Protein AF-A0A950N288-F1 (afdb_monomer_lite)

Structure (mmCIF, N/CA/C/O backbone):
data_AF-A0A950N288-F1
#
_entry.id   AF-A0A950N288-F1
#
loop_
_atom_site.group_PDB
_atom_site.id
_atom_site.type_symbol
_atom_site.label_atom_id
_atom_site.label_alt_id
_atom_site.label_comp_id
_atom_site.label_asym_id
_atom_site.label_entity_id
_atom_site.label_seq_id
_atom_site.pdbx_PDB_ins_code
_atom_site.Cartn_x
_atom_site.Cartn_y
_atom_site.Cartn_z
_atom_site.occupancy
_atom_site.B_iso_or_equiv
_atom_site.auth_seq_id
_atom_site.auth_comp_id
_atom_site.auth_asym_id
_atom_site.auth_atom_id
_atom_site.pdbx_PDB_model_num
ATOM 1 N N . MET A 1 1 ? -3.194 -52.188 15.931 1.00 40.03 1 MET A N 1
ATOM 2 C CA . MET A 1 1 ? -3.808 -51.003 16.573 1.00 40.03 1 MET A CA 1
ATOM 3 C C . MET A 1 1 ? -2.717 -50.249 17.324 1.00 40.03 1 MET A C 1
ATOM 5 O O . MET A 1 1 ? -2.286 -50.706 18.375 1.00 40.03 1 MET A O 1
ATOM 9 N N . LYS A 1 2 ? -2.167 -49.177 16.737 1.00 39.75 2 LYS A N 1
ATOM 10 C CA . LYS A 1 2 ? -1.098 -48.385 17.367 1.00 39.75 2 LYS A CA 1
ATOM 11 C C . LYS A 1 2 ? -1.733 -47.430 18.381 1.00 39.75 2 LYS A C 1
ATOM 13 O O . LYS A 1 2 ? -2.529 -46.580 17.999 1.00 39.75 2 LYS A O 1
ATOM 18 N N . LYS A 1 3 ? -1.406 -47.611 19.664 1.00 41.56 3 LYS A N 1
ATOM 19 C CA . LYS A 1 3 ? -1.784 -46.700 20.750 1.00 41.56 3 LYS A CA 1
ATOM 20 C C . LYS A 1 3 ? -1.060 -45.372 20.529 1.00 41.56 3 LYS A C 1
ATOM 22 O O . LYS A 1 3 ? 0.158 -45.310 20.666 1.00 41.56 3 LYS A O 1
ATOM 27 N N . ILE A 1 4 ? -1.802 -44.340 20.142 1.00 41.91 4 ILE A N 1
ATOM 28 C CA . ILE A 1 4 ? -1.301 -42.967 20.143 1.00 41.91 4 ILE A CA 1
ATOM 29 C C . ILE A 1 4 ? -1.195 -42.552 21.611 1.00 41.91 4 ILE A C 1
ATOM 31 O O . ILE A 1 4 ? -2.160 -42.659 22.366 1.00 41.91 4 ILE 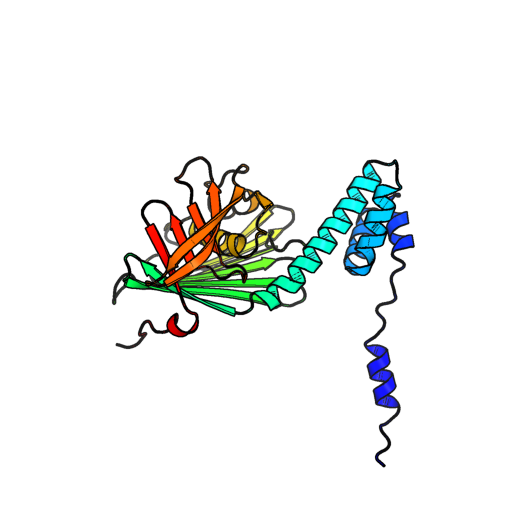A O 1
ATOM 35 N N . SER A 1 5 ? 0.018 -42.179 22.012 1.00 41.00 5 SER A N 1
ATOM 36 C CA . SER A 1 5 ? 0.372 -41.806 23.377 1.00 41.00 5 SER A CA 1
ATOM 37 C C . SER A 1 5 ? -0.451 -40.606 23.850 1.00 41.00 5 SER A C 1
ATOM 39 O O . SER A 1 5 ? -0.514 -39.577 23.174 1.00 41.00 5 SER A O 1
ATOM 41 N N . THR A 1 6 ? -1.021 -40.722 25.048 1.00 47.50 6 THR A N 1
ATOM 42 C CA . THR A 1 6 ? -1.764 -39.691 25.793 1.00 47.50 6 THR A CA 1
ATOM 43 C C . THR A 1 6 ? -0.980 -38.382 25.968 1.00 47.50 6 T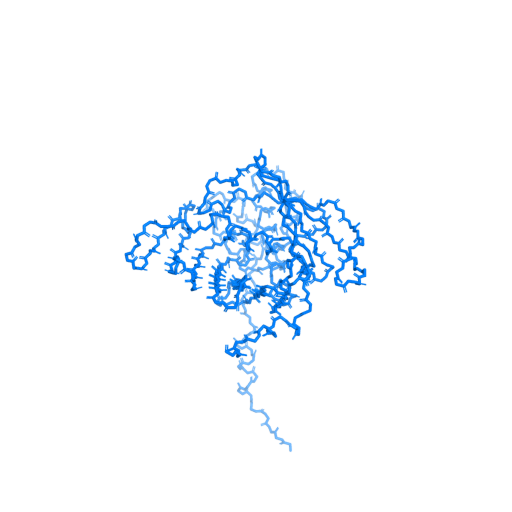HR A C 1
ATOM 45 O O . THR A 1 6 ? -1.565 -37.342 26.253 1.00 47.50 6 THR A O 1
ATOM 48 N N . THR A 1 7 ? 0.334 -38.396 25.734 1.00 44.94 7 THR A N 1
ATOM 49 C CA . THR A 1 7 ? 1.210 -37.218 25.782 1.00 44.94 7 THR A CA 1
ATOM 50 C C . THR A 1 7 ? 0.996 -36.248 24.609 1.00 44.94 7 THR A C 1
ATOM 52 O O . THR A 1 7 ? 1.205 -35.051 24.772 1.00 44.94 7 THR A O 1
ATOM 55 N N . ILE A 1 8 ? 0.529 -36.718 23.443 1.00 46.94 8 ILE A N 1
ATOM 56 C CA . ILE A 1 8 ? 0.291 -35.844 22.273 1.00 46.94 8 ILE A CA 1
ATOM 57 C C . ILE A 1 8 ? -1.034 -35.078 22.415 1.00 46.94 8 ILE A C 1
ATOM 59 O O . ILE A 1 8 ? -1.130 -33.928 21.994 1.00 46.94 8 ILE A O 1
ATOM 63 N N . ALA A 1 9 ? -2.029 -35.657 23.094 1.00 38.66 9 ALA A N 1
ATOM 64 C CA . ALA A 1 9 ? -3.273 -34.956 23.409 1.00 38.66 9 ALA A CA 1
ATOM 65 C C . ALA A 1 9 ? -3.044 -33.790 24.392 1.00 38.66 9 ALA A C 1
ATOM 67 O O . ALA A 1 9 ? -3.650 -32.735 24.238 1.00 38.66 9 ALA A O 1
ATOM 68 N N . ALA A 1 10 ? -2.116 -33.937 25.346 1.00 39.34 10 ALA A N 1
ATOM 69 C CA . ALA A 1 10 ? -1.765 -32.870 26.287 1.00 39.34 10 ALA A CA 1
ATOM 70 C C . ALA A 1 10 ? -0.984 -31.714 25.629 1.00 39.34 10 ALA A C 1
ATOM 72 O O . ALA A 1 10 ? -1.157 -30.565 26.024 1.00 39.34 10 ALA A O 1
ATOM 73 N N . LEU A 1 11 ? -0.180 -31.985 24.591 1.00 31.22 11 LEU A N 1
ATOM 74 C CA . LEU A 1 11 ? 0.538 -30.934 23.858 1.00 31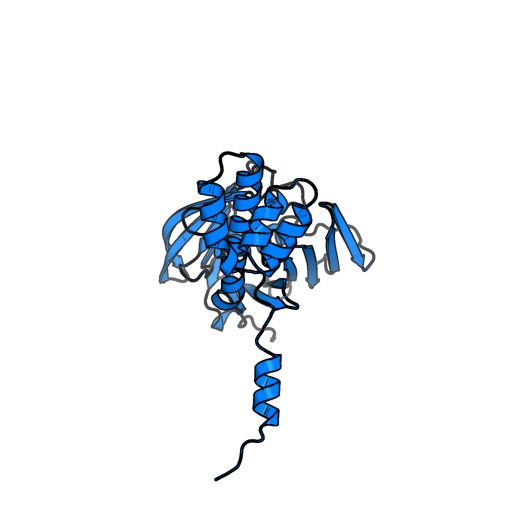.22 11 LEU A CA 1
ATOM 75 C C . LEU A 1 11 ? -0.384 -30.158 22.896 1.00 31.22 11 LEU A C 1
ATOM 77 O O . LEU A 1 11 ? -0.215 -28.956 22.727 1.00 31.22 11 LEU A O 1
ATOM 81 N N . LEU A 1 12 ? -1.414 -30.810 22.343 1.00 32.69 12 LEU A N 1
ATOM 82 C CA . LEU A 1 12 ? -2.476 -30.148 21.568 1.00 32.69 12 LEU A CA 1
ATOM 83 C C . LEU A 1 12 ? -3.430 -29.316 22.444 1.00 32.69 12 LEU A C 1
ATOM 85 O O . LEU A 1 12 ? -3.977 -28.326 21.969 1.00 32.69 12 LEU A O 1
ATOM 89 N N . LEU A 1 13 ? -3.579 -29.661 23.727 1.00 35.28 13 LEU A N 1
ATOM 90 C CA . LEU A 1 13 ? -4.313 -28.860 24.718 1.00 35.28 13 LEU A CA 1
ATOM 91 C C . LEU A 1 13 ? -3.493 -27.681 25.276 1.00 35.28 13 LEU A C 1
ATOM 93 O O . LEU A 1 13 ? -4.076 -26.714 25.754 1.00 35.28 13 LEU A O 1
ATOM 97 N N . ALA A 1 14 ? -2.160 -27.712 25.169 1.00 32.88 14 ALA A N 1
ATOM 98 C CA . ALA A 1 14 ? -1.287 -26.608 25.583 1.00 32.88 14 ALA A CA 1
ATOM 99 C C . ALA A 1 14 ? -1.123 -25.508 24.511 1.00 32.88 14 ALA A C 1
ATOM 101 O O . ALA A 1 14 ? -0.642 -24.421 24.820 1.00 32.88 14 ALA A O 1
ATOM 102 N N . CYS A 1 15 ? -1.560 -25.751 23.269 1.00 30.48 15 CYS A N 1
ATOM 103 C CA . CYS A 1 15 ? -1.587 -24.750 22.193 1.00 30.48 15 CYS A CA 1
ATOM 104 C C . CYS A 1 15 ? -2.963 -24.086 21.998 1.00 30.48 15 CYS A C 1
ATOM 106 O O . CYS A 1 15 ? -3.145 -23.329 21.048 1.00 30.48 15 CYS A O 1
ATOM 108 N N . GLY A 1 16 ? -3.936 -24.352 22.875 1.00 33.44 16 GLY A N 1
ATOM 109 C CA . GLY A 1 16 ? -5.336 -23.985 22.655 1.00 33.44 16 GLY A CA 1
ATOM 110 C C . GLY A 1 16 ? -6.048 -23.488 23.905 1.00 33.44 16 GLY A C 1
ATOM 111 O O . GLY A 1 16 ? -7.039 -24.081 24.302 1.00 33.44 16 GLY A O 1
ATOM 112 N N . ALA A 1 17 ? -5.548 -22.418 24.521 1.00 33.16 17 ALA A N 1
ATOM 113 C CA . ALA A 1 17 ? -6.337 -21.511 25.355 1.00 33.16 17 ALA A CA 1
ATOM 114 C C . ALA A 1 17 ? -5.478 -20.287 25.694 1.00 33.16 17 ALA A C 1
ATOM 116 O O . ALA A 1 17 ? -4.928 -20.177 26.789 1.00 33.16 17 ALA A O 1
ATOM 117 N N . ALA A 1 18 ? -5.376 -19.327 24.768 1.00 37.69 18 ALA A N 1
ATOM 118 C CA . ALA A 1 18 ? -5.305 -17.948 25.239 1.00 37.69 18 ALA A CA 1
ATOM 119 C C . ALA A 1 18 ? -6.529 -17.788 26.147 1.00 37.69 18 ALA A C 1
ATOM 121 O O . ALA A 1 18 ? -7.644 -18.030 25.680 1.00 37.69 18 ALA A O 1
ATOM 122 N N . ALA A 1 19 ? -6.319 -17.547 27.448 1.00 40.12 19 ALA A N 1
ATOM 123 C CA . ALA A 1 19 ? -7.407 -17.345 28.397 1.00 40.12 19 ALA A CA 1
ATOM 124 C C . ALA A 1 19 ? -8.420 -16.421 27.725 1.00 40.12 19 ALA A C 1
ATOM 126 O O . ALA A 1 19 ? -8.021 -15.349 27.268 1.00 40.12 19 ALA A O 1
ATOM 127 N N . ALA A 1 20 ? -9.665 -16.880 27.560 1.00 50.12 20 ALA A N 1
ATOM 128 C CA . ALA A 1 20 ? -10.711 -16.077 26.952 1.00 50.12 20 ALA A CA 1
ATOM 129 C C . ALA A 1 20 ? -10.795 -14.792 27.778 1.00 50.12 20 ALA A C 1
ATOM 131 O O . ALA A 1 20 ? -11.298 -14.806 28.900 1.00 50.12 20 ALA A O 1
ATOM 132 N N . GLN A 1 21 ? -10.170 -13.723 27.281 1.00 63.38 21 GLN A N 1
ATOM 133 C CA . GLN A 1 21 ? -10.178 -12.441 27.958 1.00 63.38 21 GLN A CA 1
ATOM 134 C C . GLN A 1 21 ? -11.644 -12.047 28.057 1.00 63.38 21 GLN A C 1
ATOM 136 O O . GLN A 1 21 ? -12.363 -12.103 27.058 1.00 63.38 21 GLN A O 1
ATOM 141 N N . ASP A 1 22 ? -12.098 -11.716 29.263 1.00 85.38 22 ASP A N 1
ATOM 142 C CA . ASP A 1 22 ? -13.471 -11.278 29.470 1.00 85.38 22 ASP A CA 1
ATOM 143 C C . ASP A 1 22 ? -13.640 -9.903 28.817 1.00 85.38 22 ASP A C 1
ATOM 145 O O . ASP A 1 22 ? -13.387 -8.854 29.412 1.00 85.38 22 ASP A O 1
ATOM 149 N N . VAL A 1 23 ? -14.014 -9.933 27.539 1.00 87.06 23 VAL A N 1
ATOM 150 C CA . VAL A 1 23 ? -14.217 -8.760 26.692 1.00 87.06 23 VAL A CA 1
ATOM 151 C C . VAL A 1 23 ? -15.182 -7.785 27.357 1.00 87.06 23 VAL A C 1
ATOM 153 O O . VAL A 1 23 ? -14.948 -6.583 27.303 1.00 87.06 23 VAL A O 1
ATOM 156 N N . ASN A 1 24 ? -16.227 -8.274 28.029 1.00 88.19 24 ASN A N 1
ATOM 157 C CA . ASN A 1 24 ? -17.201 -7.405 28.681 1.00 88.19 24 ASN A CA 1
ATOM 158 C C . ASN A 1 24 ? -16.577 -6.674 29.874 1.00 88.19 24 ASN A C 1
ATOM 160 O O . ASN A 1 24 ? -16.774 -5.469 30.019 1.00 88.19 24 ASN A O 1
ATOM 164 N N . ALA A 1 25 ? -15.763 -7.361 30.680 1.00 88.94 25 ALA A N 1
ATOM 165 C CA . ALA A 1 25 ? -15.028 -6.721 31.770 1.00 88.94 25 ALA A CA 1
ATOM 166 C C . ALA A 1 25 ? -14.034 -5.662 31.258 1.00 88.94 25 ALA A C 1
ATOM 168 O O . ALA A 1 25 ? -13.883 -4.606 31.873 1.00 88.94 25 ALA A O 1
ATOM 169 N N . LEU A 1 26 ? -13.377 -5.907 30.120 1.00 91.00 26 LEU A N 1
ATOM 170 C CA . LEU A 1 26 ? -12.487 -4.926 29.491 1.00 91.00 26 LEU A CA 1
ATOM 171 C C . LEU A 1 26 ? -13.246 -3.728 28.903 1.00 91.00 26 LEU A C 1
ATOM 173 O O . LEU A 1 26 ? -12.777 -2.597 29.013 1.00 91.00 26 LEU A O 1
ATOM 177 N N . ILE A 1 27 ? -14.428 -3.952 28.325 1.00 91.31 27 ILE A N 1
ATOM 178 C CA . ILE A 1 27 ? -15.311 -2.876 27.857 1.00 91.31 27 ILE A CA 1
ATOM 179 C C . ILE A 1 27 ? -15.746 -1.998 29.030 1.00 91.31 27 ILE A C 1
ATOM 181 O O . ILE A 1 27 ? -15.726 -0.777 28.909 1.00 91.31 27 ILE A O 1
ATOM 185 N N . GLU A 1 28 ? -16.089 -2.579 30.179 1.00 89.69 28 GLU A N 1
ATOM 186 C CA . GLU A 1 28 ? -16.447 -1.791 31.362 1.00 89.69 28 GLU A CA 1
ATOM 187 C C . GLU A 1 28 ? -15.284 -0.912 31.846 1.00 89.69 28 GLU A C 1
ATOM 189 O O . GLU A 1 28 ? -15.501 0.251 32.190 1.00 89.69 28 GLU A O 1
ATOM 194 N N . LYS A 1 29 ? -14.040 -1.402 31.769 1.00 90.94 29 LYS A N 1
ATOM 195 C CA . LYS A 1 29 ? -12.846 -0.602 32.094 1.00 90.94 29 LYS A CA 1
ATOM 196 C C . LYS A 1 29 ? -12.635 0.599 31.167 1.00 90.94 29 LYS A C 1
ATOM 198 O O . LYS A 1 29 ? -12.043 1.577 31.606 1.00 90.94 29 LYS A O 1
ATOM 203 N N . LEU A 1 30 ? -13.158 0.598 29.934 1.00 89.38 30 LEU A N 1
ATOM 204 C CA . LEU A 1 30 ? -13.087 1.774 29.046 1.00 89.38 30 LEU A CA 1
ATOM 205 C C . LEU A 1 30 ? -13.891 2.982 29.558 1.00 89.38 30 LEU A C 1
ATOM 207 O O . LEU A 1 30 ? -13.722 4.084 29.031 1.00 89.38 30 LEU A O 1
ATOM 211 N N . LYS A 1 31 ? -14.784 2.792 30.539 1.00 87.81 31 LYS A N 1
ATOM 212 C CA . LYS A 1 31 ? -15.515 3.889 31.197 1.00 87.81 31 LYS A CA 1
ATOM 213 C C . LYS A 1 31 ? -14.656 4.618 32.232 1.00 87.81 31 LYS A C 1
ATOM 215 O O . LYS A 1 31 ? -14.953 5.763 32.566 1.00 87.81 31 LYS A O 1
ATOM 220 N N . ASP A 1 32 ? -13.611 3.967 32.737 1.00 88.25 32 ASP A N 1
ATOM 221 C CA . ASP A 1 32 ? -12.687 4.536 33.711 1.00 88.25 32 ASP A CA 1
ATOM 222 C C . ASP A 1 32 ? -11.523 5.224 32.992 1.00 88.25 32 ASP A C 1
ATOM 224 O O . ASP A 1 32 ? -10.744 4.578 32.292 1.00 88.25 32 ASP A O 1
ATOM 228 N N . LYS A 1 33 ? -11.394 6.542 33.187 1.00 84.06 33 LYS A N 1
ATOM 229 C CA . LYS A 1 33 ? -10.367 7.378 32.548 1.00 84.06 33 LYS A CA 1
ATOM 230 C C . LYS A 1 33 ? -8.946 6.905 32.846 1.00 84.06 33 LYS A C 1
ATOM 232 O O . LYS A 1 33 ? -8.103 7.002 31.959 1.00 84.06 33 LYS A O 1
ATOM 237 N N . ASP A 1 34 ? -8.702 6.364 34.037 1.00 88.25 34 ASP A N 1
ATOM 238 C CA . ASP A 1 34 ? -7.363 5.939 34.458 1.00 88.25 34 ASP A CA 1
ATOM 239 C C . ASP A 1 34 ? -6.977 4.568 33.876 1.00 88.25 34 ASP A C 1
ATOM 241 O O . ASP A 1 34 ? -5.815 4.163 33.925 1.00 88.25 34 ASP A O 1
ATOM 245 N N . GLN A 1 35 ? -7.946 3.848 33.297 1.00 88.25 35 GLN A N 1
ATOM 246 C CA . GLN A 1 35 ? -7.764 2.501 32.751 1.00 88.25 35 GLN A CA 1
ATOM 247 C C . GLN A 1 35 ? -8.016 2.412 31.242 1.00 88.25 35 GLN A C 1
ATOM 249 O O . GLN A 1 35 ? -7.903 1.324 30.678 1.00 88.25 35 GLN A O 1
ATOM 254 N N . VAL A 1 36 ? -8.330 3.526 30.568 1.00 87.06 36 VAL A N 1
ATOM 255 C CA . VAL A 1 36 ? -8.657 3.520 29.133 1.00 87.06 36 VAL A CA 1
ATOM 256 C C . VAL A 1 36 ? -7.536 2.887 28.314 1.00 87.06 36 VAL A C 1
ATOM 258 O O . VAL A 1 36 ? -7.795 1.942 27.575 1.00 87.06 36 VAL A O 1
ATOM 261 N N . ASP A 1 37 ? -6.297 3.351 28.456 1.00 82.44 37 ASP A N 1
ATOM 262 C CA . ASP A 1 37 ? -5.195 2.916 27.588 1.00 82.44 37 ASP A CA 1
ATOM 263 C C . ASP A 1 37 ? -4.854 1.430 27.774 1.00 82.44 37 ASP A C 1
ATOM 265 O O . ASP A 1 37 ? -4.614 0.705 26.803 1.00 82.44 37 ASP A O 1
ATOM 269 N N . SER A 1 38 ? -4.888 0.943 29.019 1.00 87.62 38 SER A N 1
ATOM 270 C CA . SER A 1 38 ? -4.651 -0.471 29.320 1.00 87.62 38 SER A CA 1
ATOM 271 C C . SER A 1 38 ? -5.794 -1.351 28.808 1.00 87.62 38 SER A C 1
ATOM 273 O O . SER A 1 38 ? -5.538 -2.377 28.173 1.00 87.62 38 SER A O 1
ATOM 275 N N . ALA A 1 39 ? -7.047 -0.920 28.985 1.00 88.19 39 ALA A N 1
ATOM 276 C CA . ALA A 1 39 ? -8.221 -1.617 28.471 1.00 88.19 39 ALA A CA 1
ATOM 277 C C . ALA A 1 39 ? -8.233 -1.670 26.935 1.00 88.19 39 ALA A C 1
ATOM 279 O O . ALA A 1 39 ? -8.508 -2.726 26.368 1.00 88.19 39 ALA A O 1
ATOM 280 N N . GLN A 1 40 ? -7.872 -0.577 26.251 1.00 86.88 40 GLN A N 1
ATOM 281 C CA . GLN A 1 40 ? -7.734 -0.553 24.792 1.00 86.88 40 GLN A CA 1
ATOM 282 C C . GLN A 1 40 ? -6.684 -1.564 24.315 1.00 86.88 40 GLN A C 1
ATOM 284 O O . GLN A 1 40 ? -6.959 -2.363 23.419 1.00 86.88 40 GLN A O 1
ATOM 289 N N . ALA A 1 41 ? -5.499 -1.579 24.932 1.00 83.62 41 ALA A N 1
ATOM 290 C CA . ALA A 1 41 ? -4.432 -2.509 24.569 1.00 83.62 41 ALA A CA 1
ATOM 291 C C . ALA A 1 41 ? -4.827 -3.980 24.795 1.00 83.62 41 ALA A C 1
ATOM 293 O O . ALA A 1 41 ? -4.468 -4.851 23.999 1.00 83.62 41 ALA A O 1
ATOM 294 N N . GLU A 1 42 ? -5.569 -4.275 25.864 1.00 87.88 42 GLU A N 1
ATOM 295 C CA . GLU A 1 42 ? -6.069 -5.625 26.138 1.00 87.88 42 GLU A CA 1
ATOM 296 C C . GLU A 1 42 ? -7.203 -6.038 25.191 1.00 87.88 42 GLU A C 1
ATOM 298 O O . GLU A 1 42 ? -7.195 -7.168 24.705 1.00 87.88 42 GLU A O 1
ATOM 303 N N . LEU A 1 43 ? -8.119 -5.132 24.840 1.00 87.38 43 LEU A N 1
ATOM 304 C CA . LEU A 1 43 ? -9.169 -5.390 23.845 1.00 87.38 43 LEU A CA 1
ATOM 305 C C . LEU A 1 43 ? -8.594 -5.642 22.448 1.00 87.38 43 LEU A C 1
ATOM 307 O O . LEU A 1 43 ? -9.056 -6.537 21.742 1.00 87.38 43 LEU A O 1
ATOM 311 N N . LEU A 1 44 ? -7.540 -4.916 22.062 1.00 84.06 44 LEU A N 1
ATOM 312 C CA . LEU A 1 44 ? -6.823 -5.172 20.810 1.00 84.06 44 LEU A CA 1
ATOM 313 C C . LEU A 1 44 ? -6.175 -6.566 20.786 1.00 84.06 44 LEU A C 1
ATOM 315 O O . LEU A 1 44 ? -6.058 -7.166 19.715 1.00 84.06 44 LEU A O 1
ATOM 319 N N . LYS A 1 45 ? -5.774 -7.107 21.946 1.00 83.69 45 LYS A N 1
ATOM 320 C CA . LYS A 1 45 ? -5.270 -8.487 22.077 1.00 83.69 45 LYS A CA 1
ATOM 321 C C . LYS A 1 45 ? -6.389 -9.528 22.031 1.00 83.69 45 LYS A C 1
ATOM 323 O O . LYS A 1 45 ? -6.164 -10.591 21.458 1.00 83.69 45 LYS A O 1
ATOM 328 N N . ALA A 1 46 ? -7.572 -9.208 22.559 1.00 83.88 46 ALA A N 1
ATOM 329 C CA . ALA A 1 46 ? -8.742 -10.086 22.515 1.00 83.88 46 ALA A CA 1
ATOM 330 C C . ALA A 1 46 ? -9.231 -10.356 21.075 1.00 83.88 46 ALA A C 1
ATOM 332 O O . ALA A 1 46 ? -9.832 -11.396 20.804 1.00 83.88 46 ALA A O 1
ATOM 333 N N . GLY A 1 47 ? -8.919 -9.457 20.135 1.00 80.62 47 GLY A N 1
ATOM 334 C CA . GLY A 1 47 ? -9.097 -9.681 18.700 1.00 80.62 47 GLY A CA 1
ATOM 335 C C . GLY A 1 47 ? -10.538 -9.502 18.214 1.00 80.62 47 GLY A C 1
ATOM 336 O O . GLY A 1 47 ? -11.349 -8.829 18.846 1.00 80.62 47 GLY A O 1
ATOM 337 N N . GLU A 1 48 ? -10.865 -10.090 17.057 1.00 80.75 48 GLU A N 1
ATOM 338 C CA . GLU A 1 48 ? -12.136 -9.855 16.344 1.00 80.75 48 GLU A CA 1
ATOM 339 C C . GLU A 1 48 ? -13.385 -10.143 17.194 1.00 80.75 48 GLU A C 1
ATOM 341 O O . GLU A 1 48 ? -14.399 -9.457 17.059 1.00 80.75 48 GLU A O 1
ATOM 346 N N . GLY A 1 49 ? -13.303 -11.104 18.121 1.00 82.94 49 GLY A N 1
ATOM 347 C CA . GLY A 1 49 ? -14.404 -11.441 19.026 1.00 82.94 49 GLY A CA 1
ATOM 348 C C . GLY A 1 49 ? -14.900 -10.262 19.876 1.00 82.94 49 GLY A C 1
ATOM 349 O O . GLY A 1 49 ? -16.034 -10.295 20.349 1.00 82.94 49 GLY A O 1
ATOM 350 N N . ALA A 1 50 ? -14.097 -9.203 20.029 1.00 86.50 50 ALA A N 1
ATOM 351 C CA . ALA A 1 50 ? -14.471 -7.999 20.762 1.00 86.50 50 ALA A CA 1
ATOM 352 C C . ALA A 1 50 ? -15.258 -6.959 19.941 1.00 86.50 50 ALA A C 1
ATOM 354 O O . ALA A 1 50 ? -15.881 -6.078 20.533 1.00 86.50 50 ALA A O 1
ATOM 355 N N . VAL A 1 51 ? -15.295 -7.065 18.605 1.00 86.06 51 VAL A N 1
ATOM 356 C CA . VAL A 1 51 ? -15.910 -6.053 17.721 1.00 86.06 51 VAL A CA 1
ATOM 357 C C . VAL A 1 51 ? -17.408 -5.889 17.987 1.00 86.06 51 VAL A C 1
ATOM 359 O O . VAL A 1 51 ? -17.866 -4.790 18.296 1.00 86.06 51 VAL A O 1
ATOM 362 N N . ALA A 1 52 ? -18.187 -6.971 17.892 1.00 87.88 52 ALA A N 1
ATOM 363 C CA . ALA A 1 52 ? -19.638 -6.896 18.071 1.00 87.88 52 ALA A CA 1
ATOM 364 C C . ALA A 1 52 ? -20.040 -6.420 19.487 1.00 87.88 52 ALA A C 1
ATOM 366 O O . ALA A 1 52 ? -20.876 -5.515 19.580 1.00 87.88 52 ALA A O 1
ATOM 367 N N . PRO A 1 53 ? -19.423 -6.923 20.579 1.00 91.31 53 PRO A N 1
ATOM 368 C CA . PRO A 1 53 ? -19.634 -6.381 21.923 1.00 91.31 53 PRO A CA 1
ATOM 369 C C . PRO A 1 53 ? -19.312 -4.883 22.050 1.00 91.31 53 PRO A C 1
ATOM 371 O O . PRO A 1 53 ? -20.114 -4.138 22.614 1.00 91.31 53 PRO A O 1
ATOM 374 N N . LEU A 1 54 ? -18.193 -4.411 21.483 1.00 90.44 54 LEU A N 1
ATOM 375 C CA . LEU A 1 54 ? -17.806 -2.992 21.513 1.00 90.44 54 LEU A CA 1
ATOM 376 C C . LEU A 1 54 ? -18.817 -2.098 20.789 1.00 90.44 54 LEU A C 1
ATOM 378 O O . LEU A 1 54 ? -19.212 -1.057 21.319 1.00 90.44 54 LEU A O 1
ATOM 382 N N . ARG A 1 55 ? -19.272 -2.511 19.598 1.00 89.12 55 ARG A N 1
ATOM 383 C CA . ARG A 1 55 ? -20.288 -1.781 18.822 1.00 89.12 55 ARG A CA 1
ATOM 384 C C . ARG A 1 55 ? -21.613 -1.696 19.582 1.00 89.12 55 ARG A C 1
ATOM 386 O O . ARG A 1 55 ? -22.203 -0.619 19.655 1.00 89.12 55 ARG A O 1
ATOM 393 N N . ALA A 1 56 ? -22.052 -2.801 20.187 1.00 89.50 56 ALA A N 1
ATOM 394 C CA . ALA A 1 56 ? -23.273 -2.840 20.990 1.00 89.50 56 ALA A CA 1
ATOM 395 C C . ALA A 1 56 ? -23.174 -1.934 22.230 1.00 89.50 56 ALA A C 1
ATOM 397 O O . ALA A 1 56 ? -24.087 -1.153 22.500 1.00 89.50 56 ALA A O 1
ATOM 398 N N . ALA A 1 57 ? -22.046 -1.979 22.944 1.00 90.25 57 ALA A N 1
ATOM 399 C CA . ALA A 1 57 ? -21.814 -1.141 24.116 1.00 90.25 57 ALA A CA 1
ATOM 400 C C . ALA A 1 57 ? -21.752 0.354 23.759 1.00 90.25 57 ALA A C 1
ATOM 402 O O . ALA A 1 57 ? -22.348 1.181 24.452 1.00 90.25 57 ALA A O 1
ATOM 403 N N . ALA A 1 58 ? -21.086 0.714 22.656 1.00 89.75 58 ALA A N 1
ATOM 404 C CA . ALA A 1 58 ? -21.048 2.089 22.163 1.00 89.75 58 ALA A CA 1
ATOM 405 C C . ALA A 1 58 ? -22.448 2.596 21.774 1.00 89.75 58 ALA A C 1
ATOM 407 O O . ALA A 1 58 ? -22.808 3.723 22.107 1.00 89.75 58 ALA A O 1
ATOM 408 N N . ALA A 1 59 ? -23.267 1.768 21.120 1.00 89.88 59 ALA A N 1
ATOM 409 C CA . ALA A 1 59 ? -24.633 2.140 20.749 1.00 89.88 59 ALA A CA 1
ATOM 410 C C . ALA A 1 59 ? -25.554 2.344 21.968 1.00 89.88 59 ALA A C 1
ATOM 412 O O . ALA A 1 59 ? -26.424 3.212 21.940 1.00 89.88 59 ALA A O 1
ATOM 413 N N . ALA A 1 60 ? -25.355 1.568 23.039 1.00 90.69 60 ALA A N 1
ATOM 414 C CA . ALA A 1 60 ? -26.165 1.633 24.257 1.00 90.69 60 ALA A CA 1
ATOM 415 C C . ALA A 1 60 ? -25.752 2.753 25.234 1.00 90.69 60 ALA A C 1
ATOM 417 O O . ALA A 1 60 ? -26.522 3.100 26.131 1.00 90.69 60 ALA A O 1
ATOM 418 N N . SER A 1 61 ? -24.547 3.316 25.096 1.00 89.44 61 SER A N 1
ATOM 419 C CA . SER A 1 61 ? -24.018 4.317 26.028 1.00 89.44 61 SER A CA 1
ATOM 420 C C . SER A 1 61 ? -24.407 5.749 25.653 1.00 89.44 61 SER A C 1
ATOM 422 O O . SER A 1 61 ? -24.399 6.137 24.486 1.00 89.44 61 SER A O 1
ATOM 424 N N . GLN A 1 62 ? -24.688 6.573 26.663 1.00 91.38 62 GLN A N 1
ATOM 425 C CA . GLN A 1 62 ? -24.903 8.016 26.494 1.00 91.38 62 GLN A CA 1
ATOM 426 C C . GLN A 1 62 ? -23.610 8.835 26.656 1.00 91.38 62 GLN A C 1
ATOM 428 O O . GLN A 1 62 ? -23.567 9.998 26.252 1.00 91.38 62 GLN A O 1
ATOM 433 N N . ASP A 1 63 ? -22.540 8.239 27.190 1.00 92.25 63 ASP A N 1
ATOM 434 C CA . ASP A 1 63 ? -21.254 8.912 27.380 1.00 92.25 63 ASP A CA 1
ATOM 435 C C . ASP A 1 63 ? -20.503 9.049 26.044 1.00 92.25 63 ASP A C 1
ATOM 437 O O . ASP A 1 63 ? -20.128 8.070 25.397 1.00 92.25 63 ASP A O 1
ATOM 441 N N . ALA A 1 64 ? -20.275 10.293 25.618 1.00 88.94 64 ALA A N 1
ATOM 442 C CA . ALA A 1 64 ? -19.567 10.609 24.383 1.00 88.94 64 ALA A CA 1
ATOM 443 C C . ALA A 1 64 ? -18.096 10.156 24.385 1.00 88.94 64 ALA A C 1
ATOM 445 O O . ALA A 1 64 ? -17.610 9.704 23.346 1.00 88.94 64 ALA A O 1
ATOM 446 N N . ALA A 1 65 ? -17.396 10.246 25.520 1.00 87.44 65 ALA A N 1
ATOM 447 C CA . ALA A 1 65 ? -15.990 9.854 25.616 1.00 87.44 65 ALA A CA 1
ATOM 448 C C . ALA A 1 65 ? -15.848 8.334 25.502 1.00 87.44 65 ALA A C 1
ATOM 450 O O . ALA A 1 65 ? -15.079 7.841 24.675 1.00 87.44 65 ALA A O 1
ATOM 451 N N . PHE A 1 66 ? -16.669 7.596 26.251 1.00 92.69 66 PHE A N 1
ATOM 452 C CA . PHE A 1 66 ? -16.745 6.144 26.137 1.00 92.69 66 PHE A CA 1
ATOM 453 C C . PHE A 1 66 ? -17.095 5.697 24.712 1.00 92.69 66 PHE A C 1
ATOM 455 O O . PHE A 1 66 ? -16.410 4.839 24.159 1.00 92.69 66 PHE A O 1
ATOM 462 N N . ARG A 1 67 ? -18.116 6.302 24.082 1.00 90.25 67 ARG A N 1
ATOM 463 C CA . ARG A 1 67 ? -18.503 5.971 22.699 1.00 90.25 67 ARG A CA 1
ATOM 464 C C . ARG A 1 67 ? -17.350 6.143 21.723 1.00 90.25 67 ARG A C 1
ATOM 466 O O . ARG A 1 67 ? -17.125 5.258 20.903 1.00 90.25 67 ARG A O 1
ATOM 473 N N . LYS A 1 68 ? -16.610 7.251 21.830 1.00 84.44 68 LYS A N 1
ATOM 474 C CA . LYS A 1 68 ? -15.431 7.509 20.998 1.00 84.44 68 LYS A CA 1
ATOM 475 C C . LYS A 1 68 ? -14.354 6.441 21.210 1.00 84.44 68 LYS A C 1
ATOM 477 O O . LYS A 1 68 ? -13.830 5.916 20.234 1.00 84.44 68 LYS A O 1
ATOM 482 N N . ASN A 1 69 ? -14.055 6.096 22.461 1.00 86.25 69 ASN A N 1
ATOM 483 C CA . ASN A 1 69 ? -13.034 5.100 22.792 1.00 86.25 69 ASN A CA 1
ATOM 484 C C . ASN A 1 69 ? -13.425 3.697 22.304 1.00 86.25 69 ASN A C 1
ATOM 486 O O . ASN A 1 69 ? -12.636 3.040 21.630 1.00 86.25 69 ASN A O 1
ATOM 490 N N . ALA A 1 70 ? -14.651 3.253 22.586 1.00 87.31 70 ALA A N 1
ATOM 491 C CA . ALA A 1 70 ? -15.147 1.943 22.170 1.00 87.31 70 ALA A CA 1
ATOM 492 C C . ALA A 1 70 ? -15.248 1.817 20.639 1.00 87.31 70 ALA A C 1
ATOM 494 O O . ALA A 1 70 ? -14.845 0.794 20.085 1.00 87.31 70 ALA A O 1
ATOM 495 N N . ALA A 1 71 ? -15.726 2.863 19.951 1.00 76.25 71 ALA A N 1
ATOM 496 C CA . ALA A 1 71 ? -15.757 2.904 18.490 1.00 76.25 71 ALA A CA 1
ATOM 497 C C . ALA A 1 71 ? -14.344 2.846 17.896 1.00 76.25 71 ALA A C 1
ATOM 499 O O . ALA A 1 71 ? -14.104 2.018 17.029 1.00 76.25 71 ALA A O 1
ATOM 500 N N . SER A 1 72 ? -13.399 3.628 18.431 1.00 80.50 72 SER A N 1
ATOM 501 C CA . SER A 1 72 ? -11.995 3.619 17.994 1.00 80.50 72 SER A CA 1
ATOM 502 C C . SER A 1 72 ? -11.363 2.224 18.085 1.00 80.50 72 SER A C 1
ATOM 504 O O . SER A 1 72 ? -10.735 1.758 17.136 1.00 80.50 72 SER A O 1
ATOM 506 N N . VAL A 1 73 ? -11.572 1.503 19.193 1.00 83.88 73 VAL A N 1
ATOM 507 C CA . VAL A 1 73 ? -11.061 0.127 19.336 1.00 83.88 73 VAL A CA 1
ATOM 508 C C . VAL A 1 73 ? -11.739 -0.829 18.352 1.00 83.88 73 VAL A C 1
ATOM 510 O O . VAL A 1 73 ? -11.055 -1.647 17.739 1.00 83.88 73 VAL A O 1
ATOM 513 N N . ALA A 1 74 ? -13.061 -0.731 18.173 1.00 78.88 74 ALA A N 1
ATOM 514 C CA . ALA A 1 74 ? -13.786 -1.559 17.209 1.00 78.88 74 ALA A CA 1
ATOM 515 C C . ALA A 1 74 ? -13.305 -1.311 15.769 1.00 78.88 74 ALA A C 1
ATOM 517 O O . ALA A 1 74 ? -13.016 -2.268 15.054 1.00 78.88 74 ALA A O 1
ATOM 518 N N . ASP A 1 75 ? -13.141 -0.044 15.380 1.00 75.06 75 ASP A N 1
ATOM 519 C CA . ASP A 1 75 ? -12.627 0.359 14.069 1.00 75.06 75 ASP A CA 1
ATOM 520 C C . ASP A 1 75 ? -11.207 -0.187 13.847 1.00 75.06 75 ASP A C 1
ATOM 522 O O . ASP A 1 75 ? -10.912 -0.734 12.782 1.00 75.06 75 ASP A O 1
ATOM 526 N N . ARG A 1 76 ? -10.329 -0.123 14.861 1.00 73.25 76 ARG A N 1
ATOM 527 C CA . ARG A 1 76 ? -8.976 -0.710 14.799 1.00 73.25 76 ARG A CA 1
ATOM 528 C C . ARG A 1 76 ? -9.001 -2.230 14.652 1.00 73.25 76 ARG A C 1
ATOM 530 O O . ARG A 1 76 ? -8.222 -2.778 13.877 1.00 73.25 76 ARG A O 1
ATOM 537 N N . LEU A 1 77 ? -9.885 -2.928 15.362 1.00 75.50 77 LEU A N 1
ATOM 538 C CA . LEU A 1 77 ? -10.028 -4.384 15.257 1.00 75.50 77 LEU A CA 1
ATOM 539 C C . LEU A 1 77 ? -10.571 -4.819 13.890 1.00 75.50 77 LEU A C 1
ATOM 541 O O . LEU A 1 77 ? -10.079 -5.789 13.313 1.00 75.50 77 LEU A O 1
ATOM 545 N N . GLU A 1 78 ? -11.547 -4.097 13.346 1.00 71.88 78 GLU A N 1
ATOM 546 C CA . GLU A 1 78 ? -12.061 -4.324 11.991 1.00 71.88 78 GLU A CA 1
ATOM 547 C C . GLU A 1 78 ? -10.994 -4.017 10.933 1.00 71.88 78 GLU A C 1
ATOM 549 O O . GLU A 1 78 ? -10.811 -4.798 9.998 1.00 71.88 78 GLU A O 1
ATOM 554 N N . THR A 1 79 ? -10.224 -2.943 11.129 1.00 66.38 79 THR A N 1
ATOM 555 C CA . THR A 1 79 ? -9.050 -2.611 10.309 1.00 66.38 79 THR A CA 1
ATOM 556 C C . THR A 1 79 ? -8.033 -3.744 10.358 1.00 66.38 79 THR A C 1
ATOM 558 O O . THR A 1 79 ? -7.582 -4.186 9.309 1.00 66.38 79 THR A O 1
ATOM 561 N N . ARG A 1 80 ? -7.737 -4.291 11.543 1.00 70.81 80 ARG A N 1
ATOM 562 C CA . ARG A 1 80 ? -6.833 -5.435 11.729 1.00 70.81 80 ARG A CA 1
ATOM 563 C C . ARG A 1 80 ? -7.342 -6.707 11.056 1.00 70.81 80 ARG A C 1
ATOM 565 O O . ARG A 1 80 ? -6.551 -7.452 10.488 1.00 70.81 80 ARG A O 1
ATOM 572 N N . LYS A 1 81 ? -8.651 -6.963 11.098 1.00 70.38 81 LYS A N 1
ATOM 573 C CA . LYS A 1 81 ? -9.271 -8.088 10.385 1.00 70.38 81 LYS A CA 1
ATOM 574 C C . LYS A 1 81 ? -9.123 -7.924 8.876 1.00 70.38 81 LYS A C 1
ATOM 576 O O . LYS A 1 81 ? -8.708 -8.862 8.198 1.00 70.38 81 LYS A O 1
ATOM 581 N N . ALA A 1 82 ? -9.445 -6.737 8.362 1.00 63.84 82 ALA A N 1
ATOM 582 C CA . ALA A 1 82 ? -9.231 -6.415 6.960 1.00 63.84 82 ALA A CA 1
ATOM 583 C C . ALA A 1 82 ? -7.753 -6.615 6.603 1.00 63.84 82 ALA A C 1
ATOM 585 O O . ALA A 1 82 ? -7.467 -7.288 5.618 1.00 63.84 82 ALA A O 1
ATOM 586 N N . ALA A 1 83 ? -6.850 -6.143 7.471 1.00 63.78 83 ALA A N 1
ATOM 587 C CA . ALA A 1 83 ? -5.403 -6.213 7.343 1.00 63.78 83 ALA A CA 1
ATOM 588 C C . ALA A 1 83 ? -4.829 -7.637 7.311 1.00 63.78 83 ALA A C 1
ATOM 590 O O . ALA A 1 83 ? -3.985 -7.943 6.474 1.00 63.78 83 ALA A O 1
ATOM 591 N N . ALA A 1 84 ? -5.315 -8.533 8.171 1.00 63.91 84 ALA A N 1
ATOM 592 C CA . ALA A 1 84 ? -4.897 -9.937 8.204 1.00 63.91 84 ALA A CA 1
ATOM 593 C C . ALA A 1 84 ? -5.263 -10.684 6.905 1.00 63.91 84 ALA A C 1
ATOM 595 O O . ALA A 1 84 ? -4.551 -11.584 6.463 1.00 63.91 84 ALA A O 1
ATOM 596 N N . GLY A 1 85 ? -6.349 -10.278 6.239 1.00 63.41 85 GLY A N 1
ATOM 597 C CA . GLY A 1 85 ? -6.700 -10.785 4.911 1.00 63.41 85 GLY A CA 1
ATOM 598 C C . GLY A 1 85 ? -5.801 -10.256 3.788 1.00 63.41 85 GLY A C 1
ATOM 599 O O . GLY A 1 85 ? -5.730 -10.877 2.729 1.00 63.41 85 GLY A O 1
ATOM 600 N N . LEU A 1 86 ? -5.101 -9.136 4.001 1.00 65.12 86 LEU A N 1
ATOM 601 C CA . LEU A 1 86 ? -4.342 -8.439 2.961 1.00 65.12 86 LEU A CA 1
ATOM 602 C C . LEU A 1 86 ? -3.100 -9.205 2.514 1.00 65.12 86 LEU A C 1
ATOM 604 O O . LEU A 1 86 ? -2.881 -9.370 1.313 1.00 65.12 86 LEU A O 1
ATOM 608 N N . ALA A 1 87 ? -2.303 -9.702 3.467 1.00 66.44 87 ALA A N 1
ATOM 609 C CA . ALA A 1 87 ? -1.093 -10.461 3.154 1.00 66.44 87 ALA A CA 1
ATOM 610 C C . ALA A 1 87 ? -1.424 -11.706 2.314 1.00 66.44 87 ALA A C 1
ATOM 612 O O . ALA A 1 87 ? -0.773 -11.966 1.307 1.00 66.44 87 ALA A O 1
ATOM 613 N N . ALA A 1 88 ? -2.491 -12.428 2.672 1.00 64.31 88 ALA A N 1
ATOM 614 C CA . ALA A 1 88 ? -2.927 -13.622 1.951 1.00 64.31 88 ALA A CA 1
ATOM 615 C C . ALA A 1 88 ? -3.603 -13.316 0.600 1.00 64.31 88 ALA A C 1
ATOM 617 O O . ALA A 1 88 ? -3.397 -14.048 -0.366 1.00 64.31 88 ALA A O 1
ATOM 618 N N . ALA A 1 89 ? -4.406 -12.250 0.508 1.00 62.56 89 ALA A N 1
ATOM 619 C CA . ALA A 1 89 ? -5.108 -11.889 -0.727 1.00 62.56 89 ALA A CA 1
ATOM 620 C C . ALA A 1 89 ? -4.165 -11.347 -1.815 1.00 62.56 89 ALA A C 1
ATOM 622 O O . ALA A 1 89 ? -4.404 -11.544 -3.014 1.00 62.56 89 ALA A O 1
ATOM 623 N N . TRP A 1 90 ? -3.089 -10.666 -1.418 1.00 68.56 90 TRP A N 1
ATOM 624 C CA . TRP A 1 90 ? -2.146 -10.076 -2.365 1.00 68.56 90 TRP A CA 1
ATOM 625 C C . TRP A 1 90 ? -0.908 -10.921 -2.576 1.00 68.56 90 TRP A C 1
ATOM 627 O O . TRP A 1 90 ? -0.517 -11.076 -3.728 1.00 68.56 90 TRP A O 1
ATOM 637 N N . GLY A 1 91 ? -0.336 -11.486 -1.513 1.00 73.62 91 GLY A N 1
ATOM 638 C CA . GLY A 1 91 ? 0.843 -12.337 -1.587 1.00 73.62 91 GLY A CA 1
ATOM 639 C C . GLY A 1 91 ? 2.009 -11.661 -2.308 1.00 73.62 91 GLY A C 1
ATOM 640 O O . GLY A 1 91 ? 2.477 -10.590 -1.920 1.00 73.62 91 GLY A O 1
ATOM 641 N N . ASP A 1 92 ? 2.481 -12.311 -3.361 1.00 82.94 92 ASP A N 1
ATOM 642 C CA . ASP A 1 92 ? 3.648 -11.933 -4.148 1.00 82.94 92 ASP A CA 1
ATOM 643 C C . ASP A 1 92 ? 3.189 -11.593 -5.575 1.00 82.94 92 ASP A C 1
ATOM 645 O O . ASP A 1 92 ? 2.687 -12.469 -6.280 1.00 82.94 92 ASP A O 1
ATOM 649 N N . ARG A 1 93 ? 3.295 -10.316 -5.975 1.00 81.50 93 ARG A N 1
ATOM 650 C CA . ARG A 1 93 ? 2.794 -9.814 -7.264 1.00 81.50 93 ARG A CA 1
ATOM 651 C C . ARG A 1 93 ? 3.910 -9.240 -8.107 1.00 81.50 93 ARG A C 1
ATOM 653 O O . ARG A 1 93 ? 4.583 -8.302 -7.693 1.00 81.50 93 ARG A O 1
ATOM 660 N N . TRP A 1 94 ? 4.031 -9.732 -9.327 1.00 83.88 94 TR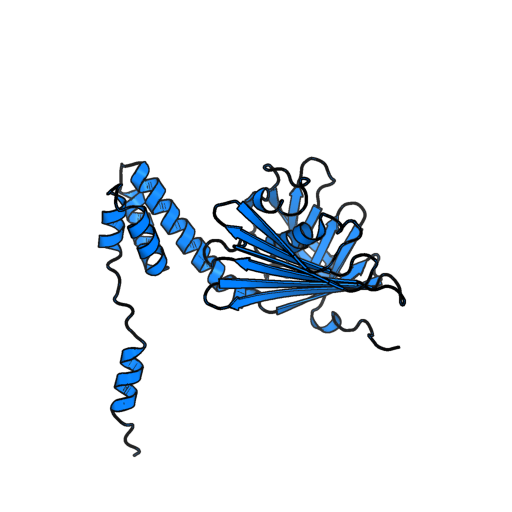P A N 1
ATOM 661 C CA . TRP A 1 94 ? 4.968 -9.230 -10.321 1.00 83.88 94 TRP A CA 1
ATOM 662 C C . TRP A 1 94 ? 4.239 -8.519 -11.454 1.00 83.88 94 TRP A C 1
ATOM 664 O O . TRP A 1 94 ? 3.204 -8.962 -11.937 1.00 83.88 94 TRP A O 1
ATOM 674 N N . TYR A 1 95 ? 4.819 -7.431 -11.922 1.00 82.81 95 TYR A N 1
ATOM 675 C CA . TYR A 1 95 ? 4.278 -6.642 -13.008 1.00 82.81 95 TYR A CA 1
ATOM 676 C C . TYR A 1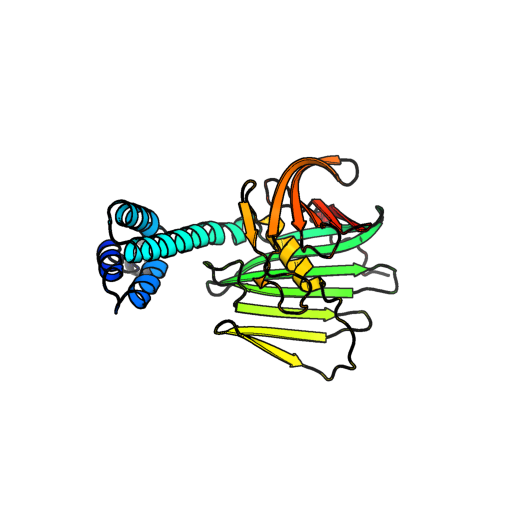 95 ? 5.394 -6.326 -13.986 1.00 82.81 95 TYR A C 1
ATOM 678 O O . TYR A 1 95 ? 6.447 -5.833 -13.592 1.00 82.81 95 TYR A O 1
ATOM 686 N N . ALA A 1 96 ? 5.180 -6.578 -15.271 1.00 81.06 96 ALA A N 1
ATOM 687 C CA . ALA A 1 96 ? 6.038 -5.999 -16.299 1.00 81.06 96 ALA A CA 1
ATOM 688 C C . ALA A 1 96 ? 5.671 -4.522 -16.490 1.00 81.06 96 ALA A C 1
ATOM 690 O O . ALA A 1 96 ? 4.489 -4.203 -16.582 1.00 81.06 96 ALA A O 1
ATOM 691 N N . LEU A 1 97 ? 6.671 -3.644 -16.563 1.00 79.00 97 LEU A N 1
ATOM 692 C CA . LEU A 1 97 ? 6.488 -2.215 -16.800 1.00 79.00 97 LEU A CA 1
ATOM 693 C C . LEU A 1 97 ? 6.678 -1.911 -18.287 1.00 79.00 97 LEU A C 1
ATOM 695 O O . LEU A 1 97 ? 7.736 -2.212 -18.852 1.00 79.00 97 LEU A O 1
ATOM 699 N N . PHE A 1 98 ? 5.678 -1.276 -18.896 1.00 76.81 98 PHE A N 1
ATOM 700 C CA . PHE A 1 98 ? 5.744 -0.792 -20.272 1.00 76.81 98 PHE A CA 1
ATOM 701 C C . PHE A 1 98 ? 5.548 0.716 -20.325 1.00 76.81 98 PHE A C 1
ATOM 703 O O . PHE A 1 98 ? 4.553 1.219 -19.806 1.00 76.81 98 PHE A O 1
ATOM 710 N N . ILE A 1 99 ? 6.449 1.408 -21.016 1.00 76.06 99 ILE A N 1
ATOM 711 C CA . ILE A 1 99 ? 6.313 2.824 -21.372 1.00 76.06 99 ILE A CA 1
ATOM 712 C C . ILE A 1 99 ? 6.272 2.892 -22.897 1.00 76.06 99 ILE A C 1
ATOM 714 O O . ILE A 1 99 ? 7.136 2.325 -23.565 1.00 76.06 99 ILE A O 1
ATOM 718 N N . ASN A 1 100 ? 5.258 3.549 -23.466 1.00 75.12 100 ASN A N 1
ATOM 719 C CA . ASN A 1 100 ? 5.049 3.618 -24.921 1.00 75.12 100 ASN A CA 1
ATOM 720 C C . ASN A 1 100 ? 5.055 2.232 -25.608 1.00 75.12 100 ASN A C 1
ATOM 722 O O . ASN A 1 100 ? 5.634 2.067 -26.679 1.00 75.12 100 ASN A O 1
ATOM 726 N N . ASN A 1 101 ? 4.438 1.224 -24.979 1.00 73.19 101 ASN A N 1
ATOM 727 C CA . ASN A 1 101 ? 4.410 -0.183 -25.421 1.00 73.19 101 ASN A CA 1
ATOM 728 C C . ASN A 1 101 ? 5.773 -0.900 -25.480 1.00 73.19 101 ASN A C 1
ATOM 730 O O . ASN A 1 101 ? 5.844 -2.038 -25.945 1.00 73.19 101 ASN A O 1
ATOM 734 N N . LEU A 1 102 ? 6.843 -0.290 -24.972 1.00 75.62 102 LEU A N 1
ATOM 735 C CA . LEU A 1 102 ? 8.149 -0.928 -24.834 1.00 75.62 102 LEU A CA 1
ATOM 736 C C . LEU A 1 102 ? 8.335 -1.399 -23.397 1.00 75.62 102 LEU A C 1
ATOM 738 O O . LEU A 1 102 ? 8.180 -0.617 -22.458 1.00 75.62 102 LEU A O 1
ATOM 742 N N . LYS A 1 103 ? 8.673 -2.682 -23.222 1.00 77.44 103 LYS A N 1
ATOM 743 C CA . LYS A 1 103 ? 8.992 -3.225 -21.900 1.00 77.44 103 LYS A CA 1
ATOM 744 C C . LYS A 1 103 ? 10.292 -2.583 -21.422 1.00 77.44 103 LYS A C 1
ATOM 746 O O . LYS A 1 103 ? 11.333 -2.782 -22.038 1.00 77.44 103 LYS A O 1
ATOM 751 N N . CYS A 1 104 ? 10.221 -1.831 -20.334 1.00 77.94 104 CYS A N 1
ATOM 752 C CA . CYS A 1 104 ? 11.343 -1.051 -19.813 1.00 77.94 104 CYS A CA 1
ATOM 753 C C . CYS A 1 104 ? 11.659 -1.380 -18.354 1.00 77.94 104 CYS A C 1
ATOM 755 O O . CYS A 1 104 ? 12.497 -0.725 -17.749 1.00 77.94 104 CYS A O 1
ATOM 757 N N . GLY A 1 105 ? 10.962 -2.339 -17.749 1.00 81.56 105 GLY A N 1
ATOM 758 C CA . GLY A 1 105 ? 11.219 -2.715 -16.370 1.00 81.56 105 GLY A CA 1
ATOM 759 C C . GLY A 1 105 ? 10.250 -3.746 -15.817 1.00 81.56 105 GLY A C 1
ATOM 760 O O . GLY A 1 105 ? 9.484 -4.381 -16.553 1.00 81.56 105 GLY A O 1
ATOM 761 N N . TRP A 1 106 ? 10.264 -3.863 -14.497 1.00 85.06 106 TRP A N 1
ATOM 762 C CA . TRP A 1 106 ? 9.271 -4.606 -13.737 1.00 85.06 106 TRP A CA 1
ATOM 763 C C . TRP A 1 106 ? 9.054 -3.986 -12.355 1.00 85.06 106 TRP A C 1
ATOM 765 O O . TRP A 1 106 ? 9.919 -3.297 -11.819 1.00 85.06 106 TRP A O 1
ATOM 775 N N . VAL A 1 107 ? 7.881 -4.241 -11.786 1.00 84.75 107 VAL A N 1
ATOM 776 C CA . VAL A 1 107 ? 7.517 -3.910 -10.407 1.00 84.75 107 VAL A CA 1
ATOM 777 C C . VAL A 1 107 ? 7.177 -5.208 -9.694 1.00 84.75 107 VAL A C 1
ATOM 779 O O . VAL A 1 107 ? 6.453 -6.044 -10.226 1.00 84.75 107 VAL A O 1
ATOM 782 N N . HIS A 1 108 ? 7.679 -5.382 -8.487 1.00 85.94 108 HIS A N 1
ATOM 783 C CA . HIS A 1 108 ? 7.369 -6.489 -7.601 1.00 85.94 108 HIS A CA 1
ATOM 784 C C . HIS A 1 108 ? 6.770 -5.912 -6.328 1.00 85.94 108 HIS A C 1
ATOM 786 O O . HIS A 1 108 ? 7.413 -5.116 -5.660 1.00 85.94 108 HIS A O 1
ATOM 792 N N . LEU A 1 109 ? 5.533 -6.278 -6.010 1.00 84.62 109 LEU A N 1
ATOM 793 C CA . LEU A 1 109 ? 4.855 -5.874 -4.785 1.00 84.62 109 LEU A CA 1
ATOM 794 C C . LEU A 1 109 ? 4.620 -7.124 -3.942 1.00 84.62 109 LEU A C 1
ATOM 796 O O . LEU A 1 109 ? 3.784 -7.963 -4.282 1.00 84.62 109 LEU A O 1
ATOM 800 N N . LYS A 1 110 ? 5.322 -7.247 -2.818 1.00 85.62 110 LYS A N 1
ATOM 801 C CA . LYS A 1 110 ? 5.193 -8.391 -1.907 1.00 85.62 110 LYS A CA 1
ATOM 802 C C . LYS A 1 110 ? 4.606 -7.963 -0.574 1.00 85.62 110 LYS A C 1
ATOM 804 O O . LYS A 1 110 ? 5.086 -6.996 0.007 1.00 85.62 110 LYS A O 1
ATOM 809 N N . ALA A 1 111 ? 3.577 -8.649 -0.098 1.00 84.50 111 ALA A N 1
ATOM 810 C CA . ALA A 1 111 ? 3.017 -8.460 1.235 1.00 84.50 111 ALA A CA 1
ATOM 811 C C . ALA A 1 111 ? 3.098 -9.778 2.010 1.00 84.50 111 ALA A C 1
ATOM 813 O O . ALA A 1 111 ? 2.670 -10.818 1.514 1.00 84.50 111 ALA A O 1
ATOM 814 N N . GLU A 1 112 ? 3.641 -9.743 3.223 1.00 85.56 112 GLU A N 1
ATOM 815 C CA . GLU A 1 112 ? 3.721 -10.916 4.093 1.00 85.56 112 GLU A CA 1
ATOM 816 C C . GLU A 1 112 ? 3.555 -10.538 5.565 1.00 85.56 112 GLU A C 1
ATOM 818 O O . GLU A 1 112 ? 3.844 -9.413 5.973 1.00 85.56 112 GLU A O 1
ATOM 823 N N . GLU A 1 113 ? 3.095 -11.487 6.379 1.00 83.88 113 GLU A N 1
ATOM 824 C CA . GLU A 1 113 ? 3.174 -11.348 7.829 1.00 83.88 113 GLU A CA 1
ATOM 825 C C . GLU A 1 113 ? 4.563 -11.775 8.310 1.00 83.88 113 GLU A C 1
ATOM 827 O O . GLU A 1 113 ? 5.025 -12.883 8.031 1.00 83.88 113 GLU A O 1
ATOM 832 N N . LYS A 1 114 ? 5.229 -10.895 9.058 1.00 82.06 114 LYS A N 1
ATOM 833 C CA . LYS A 1 114 ? 6.540 -11.141 9.659 1.00 82.06 114 LYS A CA 1
ATOM 834 C C . LYS A 1 114 ? 6.539 -10.654 11.100 1.00 82.06 114 LYS A C 1
ATOM 836 O O . LYS A 1 114 ? 6.277 -9.484 11.355 1.00 82.06 114 LYS A O 1
ATOM 841 N N . ASP A 1 115 ? 6.818 -11.554 12.040 1.00 82.38 115 ASP A N 1
ATOM 842 C CA . ASP A 1 115 ? 6.883 -11.253 13.479 1.00 82.38 115 ASP A CA 1
ATOM 843 C C . ASP A 1 115 ? 5.620 -10.547 14.020 1.00 82.38 115 ASP A C 1
ATOM 845 O O . ASP A 1 115 ? 5.694 -9.628 14.837 1.00 82.38 115 ASP A O 1
ATOM 849 N N . GLY A 1 116 ? 4.439 -10.945 13.529 1.00 76.88 116 GLY A N 1
ATOM 850 C CA . GLY A 1 116 ? 3.157 -10.339 13.910 1.00 76.88 116 GLY A CA 1
ATOM 851 C C . GLY A 1 116 ? 2.931 -8.927 13.356 1.00 76.88 116 GLY A C 1
ATOM 852 O O . GLY A 1 116 ? 2.056 -8.220 13.850 1.00 76.88 116 GLY A O 1
ATOM 853 N N . LYS A 1 117 ? 3.714 -8.511 12.357 1.00 81.88 117 LYS A N 1
ATOM 854 C CA . LYS A 1 117 ? 3.584 -7.252 11.615 1.00 81.88 117 LYS A CA 1
ATOM 855 C C . LYS A 1 117 ? 3.345 -7.524 10.139 1.00 81.88 117 LYS A C 1
ATOM 857 O O . LYS A 1 117 ? 3.689 -8.592 9.640 1.00 81.88 117 LYS A O 1
ATOM 862 N N . LEU A 1 118 ? 2.803 -6.536 9.438 1.00 79.69 118 LEU A N 1
ATOM 863 C CA . LEU A 1 118 ? 2.694 -6.579 7.986 1.00 79.69 118 LEU A CA 1
ATOM 864 C C . LEU A 1 118 ? 3.960 -5.984 7.382 1.00 79.69 118 LEU A C 1
ATOM 866 O O . LEU A 1 118 ? 4.304 -4.833 7.650 1.00 79.69 118 LEU A O 1
ATOM 870 N N . ALA A 1 119 ? 4.667 -6.789 6.601 1.00 86.56 119 ALA A N 1
ATOM 871 C CA . ALA A 1 119 ? 5.838 -6.379 5.854 1.00 86.56 119 ALA A CA 1
ATOM 872 C C . ALA A 1 119 ? 5.466 -6.244 4.375 1.00 86.56 119 ALA A C 1
ATOM 874 O O . ALA A 1 119 ? 5.039 -7.207 3.735 1.00 86.56 119 ALA A O 1
ATOM 875 N N . PHE A 1 120 ? 5.666 -5.049 3.833 1.00 84.00 120 PHE A N 1
ATOM 876 C CA . PHE A 1 120 ? 5.578 -4.770 2.410 1.00 84.00 120 PHE A CA 1
ATOM 877 C C . PHE A 1 120 ? 6.992 -4.620 1.865 1.00 84.00 120 PHE A C 1
ATOM 879 O O . PHE A 1 120 ? 7.768 -3.813 2.369 1.00 84.00 120 PHE A O 1
ATOM 886 N N . THR A 1 121 ? 7.344 -5.422 0.867 1.00 87.44 121 THR A N 1
ATOM 887 C CA . THR A 1 121 ? 8.602 -5.282 0.128 1.00 87.44 121 THR A CA 1
ATOM 888 C C . THR A 1 121 ? 8.250 -4.999 -1.318 1.00 87.44 121 THR A C 1
ATOM 890 O O . THR A 1 121 ? 7.692 -5.860 -1.996 1.00 87.44 121 THR A O 1
ATOM 893 N N . ASP A 1 122 ? 8.527 -3.777 -1.750 1.00 85.50 122 ASP A N 1
ATOM 894 C CA . ASP A 1 122 ? 8.245 -3.291 -3.089 1.00 85.50 122 ASP A CA 1
ATOM 895 C C . ASP A 1 122 ? 9.561 -3.092 -3.829 1.00 85.50 122 ASP A C 1
ATOM 897 O O . ASP A 1 122 ? 10.424 -2.345 -3.379 1.00 85.50 122 ASP A O 1
ATOM 901 N N . GLU A 1 123 ? 9.734 -3.742 -4.968 1.00 85.38 123 GLU A N 1
ATOM 902 C CA . GLU A 1 123 ? 10.921 -3.596 -5.799 1.00 85.38 123 GLU A CA 1
ATOM 903 C C . GLU A 1 123 ? 10.519 -3.059 -7.173 1.00 85.38 123 GLU A C 1
ATOM 905 O O . GLU A 1 123 ? 9.596 -3.551 -7.812 1.00 85.38 123 GLU A O 1
ATOM 910 N N . LEU A 1 124 ? 11.213 -2.031 -7.637 1.00 83.81 124 LEU A N 1
ATOM 911 C CA . LEU A 1 124 ? 11.060 -1.449 -8.958 1.00 83.81 124 LEU A CA 1
ATOM 912 C C . LEU A 1 124 ? 12.388 -1.579 -9.683 1.00 83.81 124 LEU A C 1
ATOM 914 O O . LEU A 1 124 ? 13.397 -1.035 -9.243 1.00 83.81 124 LEU A O 1
ATOM 918 N N . TYR A 1 125 ? 12.365 -2.239 -10.827 1.00 83.06 125 TYR A N 1
ATOM 919 C CA . TYR A 1 125 ? 13.465 -2.264 -11.771 1.00 83.06 125 TYR A CA 1
ATOM 920 C C . TYR A 1 125 ? 13.081 -1.471 -13.012 1.00 83.06 125 TYR A C 1
ATOM 922 O O . TYR A 1 125 ? 12.025 -1.711 -13.598 1.00 83.06 125 TYR A O 1
ATOM 930 N N . ILE A 1 126 ? 13.948 -0.557 -13.437 1.00 79.44 126 ILE A N 1
ATOM 931 C CA . ILE A 1 126 ? 13.808 0.169 -14.698 1.00 79.44 126 ILE A CA 1
ATOM 932 C C . ILE A 1 126 ? 15.121 0.057 -15.466 1.00 79.44 126 ILE A C 1
ATOM 934 O O . ILE A 1 126 ? 16.188 0.383 -14.951 1.00 79.44 126 ILE A O 1
ATOM 938 N N . GLN A 1 127 ? 15.017 -0.351 -16.721 1.00 76.81 127 GLN A N 1
ATOM 939 C CA . GLN A 1 127 ? 16.079 -0.381 -17.709 1.00 76.81 127 GLN A CA 1
ATOM 940 C C . GLN A 1 127 ? 15.644 0.462 -18.917 1.00 76.81 127 GLN A C 1
ATOM 942 O O . GLN A 1 127 ? 15.044 -0.063 -19.858 1.00 76.81 127 GLN A O 1
ATOM 947 N N . PRO A 1 128 ? 15.874 1.789 -18.895 1.00 66.12 128 PRO A N 1
ATOM 948 C CA . PRO A 1 128 ? 15.511 2.652 -20.017 1.00 66.12 128 PRO A CA 1
ATOM 949 C C . PRO A 1 128 ? 16.331 2.356 -21.283 1.00 66.12 128 PRO A C 1
ATOM 951 O O . PRO A 1 128 ? 15.842 2.566 -22.391 1.00 66.12 128 PRO A O 1
ATOM 954 N N . THR A 1 129 ? 17.569 1.874 -21.133 1.00 69.00 129 THR A N 1
ATOM 955 C CA . THR A 1 129 ? 18.465 1.482 -22.232 1.00 69.00 129 THR A CA 1
ATOM 956 C C . THR A 1 129 ? 19.266 0.242 -21.834 1.00 69.00 129 THR A C 1
ATOM 958 O O . THR A 1 129 ? 19.320 -0.105 -20.658 1.00 69.00 129 THR A O 1
ATOM 961 N N . LYS A 1 130 ? 19.926 -0.429 -22.789 1.00 71.19 130 LYS A N 1
ATOM 962 C CA . LYS A 1 130 ? 20.748 -1.618 -22.486 1.00 71.19 130 LYS A CA 1
ATOM 963 C C . LYS A 1 130 ? 21.838 -1.340 -21.441 1.00 71.19 130 LYS A C 1
ATOM 965 O O . LYS A 1 130 ? 22.069 -2.178 -20.579 1.00 71.19 130 LYS A O 1
ATOM 970 N N . ASP A 1 131 ? 22.420 -0.143 -21.475 1.00 69.44 131 ASP A N 1
ATOM 971 C CA . ASP A 1 131 ? 23.570 0.237 -20.645 1.00 69.44 131 ASP A CA 1
ATOM 972 C C . ASP A 1 131 ? 23.186 0.902 -19.315 1.00 69.44 131 ASP A C 1
ATOM 974 O O . ASP A 1 131 ? 24.046 1.154 -18.471 1.00 69.44 131 ASP A O 1
ATOM 978 N N . GLN A 1 132 ? 21.905 1.227 -19.116 1.00 70.88 132 GLN A N 1
ATOM 979 C CA . GLN A 1 132 ? 21.430 1.904 -17.913 1.00 70.88 132 GLN A CA 1
ATOM 980 C C . GLN A 1 132 ? 20.314 1.106 -17.272 1.00 70.88 132 GLN A C 1
ATOM 982 O O . GLN A 1 132 ? 19.271 0.868 -17.873 1.00 70.88 132 GLN A O 1
ATOM 987 N N . SER A 1 133 ? 20.518 0.749 -16.010 1.00 78.81 133 SER A N 1
ATOM 988 C CA . SER A 1 133 ? 19.478 0.155 -15.188 1.00 78.81 133 SER A CA 1
ATOM 989 C C . SER A 1 133 ? 19.518 0.736 -13.783 1.00 78.81 133 SER A C 1
ATOM 991 O O . SER A 1 133 ? 20.553 1.217 -13.310 1.00 78.81 133 SER A O 1
ATOM 993 N N . MET A 1 134 ? 18.366 0.704 -13.134 1.00 77.19 134 MET A N 1
ATOM 994 C CA . MET A 1 134 ? 18.185 1.109 -11.756 1.00 77.19 134 MET A CA 1
ATOM 995 C C . MET A 1 134 ? 17.228 0.123 -11.103 1.00 77.19 134 MET A C 1
ATOM 997 O O . MET A 1 134 ? 16.169 -0.179 -11.652 1.00 77.19 134 MET A O 1
ATOM 1001 N N . THR A 1 135 ? 17.592 -0.343 -9.917 1.00 80.25 135 THR A N 1
ATOM 1002 C CA . THR A 1 135 ? 16.693 -1.075 -9.030 1.00 80.25 135 THR A CA 1
ATOM 1003 C C . THR A 1 135 ? 16.468 -0.243 -7.785 1.00 80.25 135 THR A C 1
ATOM 1005 O O . THR A 1 135 ? 17.418 0.271 -7.196 1.00 80.25 135 THR A O 1
ATOM 1008 N N . VAL A 1 136 ? 15.219 -0.138 -7.361 1.00 76.94 136 VAL A N 1
ATOM 1009 C CA . VAL A 1 136 ? 14.832 0.504 -6.114 1.00 76.94 136 VAL A CA 1
ATOM 1010 C C . VAL A 1 136 ? 13.991 -0.465 -5.312 1.00 76.94 136 VAL A C 1
ATOM 1012 O O . VAL A 1 136 ? 12.988 -0.966 -5.804 1.00 76.94 136 VAL A O 1
ATOM 1015 N N . LYS A 1 137 ? 14.392 -0.716 -4.072 1.00 81.38 137 LYS A N 1
ATOM 1016 C CA . LYS A 1 137 ? 13.685 -1.568 -3.124 1.00 81.38 137 LYS A CA 1
ATOM 1017 C C . LYS A 1 137 ? 13.196 -0.722 -1.966 1.00 81.38 137 LYS A C 1
ATOM 1019 O O . LYS A 1 137 ? 13.983 -0.027 -1.330 1.00 81.38 137 LYS A O 1
ATOM 1024 N N . VAL A 1 138 ? 11.905 -0.790 -1.687 1.00 79.19 138 VAL A N 1
ATOM 1025 C CA . VAL A 1 138 ? 11.242 -0.137 -0.565 1.00 79.19 138 VAL A CA 1
ATOM 1026 C C . VAL A 1 138 ? 10.713 -1.224 0.359 1.00 79.19 138 VAL A C 1
ATOM 1028 O O . VAL A 1 138 ? 9.952 -2.089 -0.054 1.00 79.19 138 VAL A O 1
ATOM 1031 N N . GLY A 1 139 ? 11.117 -1.188 1.620 1.00 82.12 139 GLY A N 1
ATOM 1032 C CA . GLY A 1 139 ? 10.558 -2.020 2.677 1.00 82.12 139 GLY A CA 1
ATOM 1033 C C . GLY A 1 139 ? 9.722 -1.157 3.607 1.00 82.12 139 GLY A C 1
ATOM 1034 O O . GLY A 1 139 ? 10.234 -0.184 4.153 1.00 82.12 139 GLY A O 1
ATOM 1035 N N . LEU A 1 140 ? 8.459 -1.509 3.813 1.00 80.06 140 LEU A N 1
ATOM 1036 C CA . LEU A 1 140 ? 7.586 -0.896 4.808 1.00 80.06 140 LEU A CA 1
ATOM 1037 C C . LEU A 1 140 ? 7.204 -1.965 5.824 1.00 80.06 140 LEU A C 1
ATOM 1039 O O . LEU A 1 140 ? 6.765 -3.054 5.461 1.00 80.06 140 LEU A O 1
ATOM 1043 N N . LEU A 1 141 ? 7.370 -1.659 7.103 1.00 82.19 141 LEU A N 1
ATOM 1044 C CA . LEU A 1 141 ? 6.909 -2.516 8.186 1.00 82.19 141 LEU A CA 1
ATOM 1045 C C . LEU A 1 141 ? 5.816 -1.778 8.938 1.00 82.19 141 LEU A C 1
ATOM 1047 O O . LEU A 1 141 ? 6.079 -0.709 9.485 1.00 82.19 141 LEU A O 1
ATOM 1051 N N . CYS A 1 142 ? 4.625 -2.356 9.000 1.00 77.19 142 CYS A N 1
ATOM 1052 C CA . CYS A 1 142 ? 3.453 -1.744 9.610 1.00 77.19 142 CYS A CA 1
ATOM 1053 C C . CYS A 1 142 ? 2.898 -2.624 10.733 1.00 77.19 142 CYS A C 1
ATOM 1055 O O . CYS A 1 142 ? 3.019 -3.854 10.700 1.00 77.19 142 CYS A O 1
ATOM 1057 N N . ASN A 1 143 ? 2.261 -2.003 11.725 1.00 75.94 143 ASN A N 1
ATOM 1058 C CA . ASN A 1 143 ? 1.459 -2.768 12.676 1.00 75.94 143 ASN A CA 1
ATOM 1059 C C . ASN A 1 143 ? 0.218 -3.322 11.947 1.00 75.94 143 ASN A C 1
ATOM 1061 O O . ASN A 1 143 ? -0.283 -2.671 11.028 1.00 75.94 143 ASN A O 1
ATOM 1065 N N . PRO A 1 144 ? -0.300 -4.505 12.319 1.00 68.50 144 PRO A N 1
ATOM 1066 C CA . PRO A 1 144 ? -1.469 -5.089 11.656 1.00 68.50 144 PRO A CA 1
ATOM 1067 C C . PRO A 1 144 ? -2.709 -4.189 11.680 1.00 68.50 144 PRO A C 1
ATOM 1069 O O . PRO A 1 144 ? -3.501 -4.194 10.751 1.00 68.50 144 PRO A O 1
ATOM 1072 N N . ASP A 1 145 ? -2.889 -3.411 12.738 1.00 64.06 145 ASP A N 1
ATOM 1073 C CA . ASP A 1 145 ? -3.998 -2.474 12.917 1.00 64.06 145 ASP A CA 1
ATOM 1074 C C . ASP A 1 145 ? -3.729 -1.078 12.328 1.00 64.06 145 ASP A C 1
ATOM 1076 O O . ASP A 1 145 ? -4.628 -0.243 12.298 1.00 64.06 145 ASP A O 1
ATOM 1080 N N . GLU A 1 146 ? -2.521 -0.841 11.810 1.00 64.56 146 GLU A N 1
ATOM 1081 C CA . GLU A 1 146 ? -2.070 0.432 11.236 1.00 64.56 146 GLU A CA 1
ATOM 1082 C C . GLU A 1 146 ? -1.274 0.172 9.948 1.00 64.56 146 GLU A C 1
ATOM 1084 O O . GLU A 1 146 ? -0.178 0.689 9.746 1.00 64.56 146 GLU A O 1
ATOM 1089 N N . TYR A 1 147 ? -1.805 -0.666 9.052 1.00 61.06 147 TYR A N 1
ATOM 1090 C CA . TYR A 1 147 ? -1.092 -1.088 7.837 1.00 61.06 147 TYR A CA 1
ATOM 1091 C C . TYR A 1 147 ? -0.768 0.064 6.865 1.00 61.06 147 TYR A C 1
ATOM 1093 O O . TYR A 1 147 ? 0.038 -0.110 5.953 1.00 61.06 147 TYR A O 1
ATOM 1101 N N . LEU A 1 148 ? -1.370 1.236 7.088 1.00 58.47 148 LEU A N 1
ATOM 1102 C CA . LEU A 1 148 ? -1.139 2.488 6.367 1.00 58.47 148 LEU A CA 1
ATOM 1103 C C . LEU A 1 148 ? -0.081 3.397 7.008 1.00 58.47 148 LEU A C 1
ATOM 1105 O O . LEU A 1 148 ? 0.370 4.343 6.366 1.00 58.47 148 LEU A O 1
ATOM 1109 N N . SER A 1 149 ? 0.323 3.108 8.245 1.00 65.00 149 SER A N 1
ATOM 1110 C CA . SER A 1 149 ? 1.266 3.908 9.026 1.00 65.00 149 SER A CA 1
ATOM 1111 C C . SER A 1 149 ? 2.497 3.055 9.339 1.00 65.00 149 SER A C 1
ATOM 1113 O O . SER A 1 149 ? 2.533 2.350 10.354 1.00 65.00 149 SER A O 1
ATOM 1115 N N . PRO A 1 150 ? 3.514 3.046 8.460 1.00 68.31 150 PRO A N 1
ATOM 1116 C CA . PRO A 1 150 ? 4.691 2.223 8.672 1.00 68.31 150 PRO A CA 1
ATOM 1117 C C . PRO A 1 150 ? 5.451 2.674 9.920 1.00 68.31 150 PRO A C 1
ATOM 1119 O O . PRO A 1 150 ? 5.754 3.848 10.102 1.00 68.31 150 PRO A O 1
ATOM 1122 N N . VAL A 1 151 ? 5.839 1.714 10.755 1.00 73.56 151 VAL A N 1
ATOM 1123 C CA . VAL A 1 151 ? 6.735 1.938 11.899 1.00 73.56 151 VAL A CA 1
ATOM 1124 C C . VAL A 1 151 ? 8.209 1.933 11.485 1.00 73.56 151 VAL A C 1
ATOM 1126 O O . VAL A 1 151 ? 9.077 2.426 12.208 1.00 73.56 151 VAL A O 1
ATOM 1129 N N . LYS A 1 152 ? 8.518 1.359 10.319 1.00 73.38 152 LYS A N 1
ATOM 1130 C CA . LYS A 1 152 ? 9.855 1.369 9.722 1.00 73.38 152 LYS A CA 1
ATOM 1131 C C . LYS A 1 152 ? 9.746 1.426 8.203 1.00 73.38 152 LYS A C 1
ATOM 1133 O O . LYS A 1 152 ? 8.943 0.704 7.617 1.00 73.38 152 LYS A O 1
ATOM 1138 N N . ILE A 1 153 ? 10.600 2.243 7.597 1.00 73.75 153 ILE A N 1
ATOM 1139 C CA . ILE A 1 153 ? 10.801 2.346 6.155 1.00 73.75 153 ILE A CA 1
ATOM 1140 C C . ILE A 1 153 ? 12.271 2.057 5.857 1.00 73.75 153 ILE A C 1
ATOM 1142 O O . ILE A 1 153 ? 13.166 2.580 6.520 1.00 73.75 153 ILE A O 1
ATOM 1146 N N . THR A 1 154 ? 12.536 1.228 4.861 1.00 73.88 154 THR A N 1
ATOM 1147 C CA . THR A 1 154 ? 13.871 1.020 4.298 1.00 73.88 154 THR A CA 1
ATOM 1148 C C . THR A 1 154 ? 13.824 1.292 2.812 1.00 73.88 154 THR A C 1
ATOM 1150 O O . THR A 1 154 ? 12.885 0.878 2.142 1.00 73.88 154 THR A O 1
ATOM 1153 N N . LEU A 1 155 ? 14.839 1.961 2.296 1.00 74.69 155 LEU A N 1
ATOM 1154 C CA . LEU A 1 155 ? 15.020 2.205 0.879 1.00 74.69 155 LEU A CA 1
ATOM 1155 C C . LEU A 1 155 ? 16.425 1.764 0.500 1.00 74.69 155 LEU A C 1
ATOM 1157 O O . LEU A 1 155 ? 17.392 2.159 1.146 1.00 74.69 155 LEU A O 1
ATOM 1161 N N . GLU A 1 156 ? 16.528 0.994 -0.566 1.00 75.44 156 GLU A N 1
ATOM 1162 C CA . GLU A 1 156 ? 17.790 0.635 -1.193 1.00 75.44 156 GLU A CA 1
ATOM 1163 C C . GLU A 1 156 ? 17.689 0.955 -2.681 1.00 75.44 156 GLU A C 1
ATOM 1165 O O . GLU A 1 156 ? 16.749 0.529 -3.349 1.00 75.44 156 GLU A O 1
ATOM 1170 N N . SER A 1 157 ? 18.642 1.715 -3.207 1.00 72.12 157 SER A N 1
ATOM 1171 C CA . SER A 1 157 ? 18.783 1.959 -4.640 1.00 72.12 157 SER A CA 1
ATOM 1172 C C . SER A 1 157 ? 20.110 1.396 -5.131 1.00 72.12 157 SER A C 1
ATOM 1174 O O . SER A 1 157 ? 21.165 1.627 -4.537 1.00 72.12 157 SER A O 1
ATOM 1176 N N . THR A 1 158 ? 20.071 0.672 -6.245 1.00 70.25 158 THR A N 1
ATOM 1177 C CA . THR A 1 158 ? 21.255 0.149 -6.936 1.00 70.25 158 THR A CA 1
ATOM 1178 C C . THR A 1 158 ? 21.186 0.502 -8.419 1.00 70.25 158 THR A C 1
ATOM 1180 O O . THR A 1 158 ? 20.107 0.520 -9.010 1.00 70.25 158 THR A O 1
ATOM 1183 N N . GLY A 1 159 ? 22.337 0.803 -9.027 1.00 60.91 159 GLY A N 1
ATOM 1184 C CA . GLY A 1 159 ? 22.402 1.331 -10.395 1.00 60.91 159 GLY A CA 1
ATOM 1185 C C . GLY A 1 159 ? 22.036 2.821 -10.491 1.00 60.91 159 GLY A C 1
ATOM 1186 O O . GLY A 1 159 ? 21.272 3.351 -9.684 1.00 60.91 159 GLY A O 1
ATOM 1187 N N . GLY A 1 160 ? 22.621 3.517 -11.469 1.00 60.94 160 GLY A N 1
ATOM 1188 C CA . GLY A 1 160 ? 22.513 4.974 -11.620 1.00 60.94 160 GLY A CA 1
ATOM 1189 C C . GLY A 1 160 ? 23.444 5.774 -10.696 1.00 60.94 160 GLY A C 1
ATOM 1190 O O . GLY A 1 160 ? 24.219 5.216 -9.925 1.00 60.94 160 GLY A O 1
ATOM 1191 N N . GLU A 1 161 ? 23.376 7.106 -10.782 1.00 53.31 161 GLU A N 1
ATOM 1192 C CA . GLU A 1 161 ? 24.277 8.025 -10.057 1.00 53.31 161 GLU A CA 1
ATOM 1193 C C . GLU A 1 161 ? 24.064 8.030 -8.527 1.00 53.31 161 GLU A C 1
ATOM 1195 O O . GLU A 1 161 ? 24.927 8.504 -7.792 1.00 53.31 161 GLU A O 1
ATOM 1200 N N . ASN A 1 162 ? 22.944 7.472 -8.036 1.00 54.38 162 ASN A N 1
ATOM 1201 C CA . ASN A 1 162 ? 22.469 7.620 -6.651 1.00 54.38 162 ASN A CA 1
ATOM 1202 C C . ASN A 1 162 ? 22.237 6.272 -5.950 1.00 54.38 162 ASN A C 1
ATOM 1204 O O . ASN A 1 162 ? 21.184 6.055 -5.341 1.00 54.38 162 ASN A O 1
ATOM 1208 N N . SER A 1 163 ? 23.189 5.344 -6.055 1.00 60.88 163 SER A N 1
ATOM 1209 C CA . SER A 1 163 ? 23.142 4.086 -5.300 1.00 60.88 163 SER A CA 1
ATOM 1210 C C . SER A 1 163 ? 23.373 4.323 -3.804 1.00 60.88 163 SER A C 1
ATOM 1212 O O . SER A 1 163 ? 24.310 5.035 -3.439 1.00 60.88 163 SER A O 1
ATOM 1214 N N . GLY A 1 164 ? 22.575 3.701 -2.939 1.00 65.50 164 GLY A N 1
ATOM 1215 C CA . GLY A 1 164 ? 22.715 3.845 -1.491 1.00 65.50 164 GLY A CA 1
ATOM 1216 C C . GLY A 1 164 ? 21.567 3.219 -0.705 1.00 65.50 164 GLY A C 1
ATOM 1217 O O . GLY A 1 164 ? 20.626 2.667 -1.277 1.00 65.50 164 GLY A O 1
ATOM 1218 N N . GLN A 1 165 ? 21.648 3.318 0.623 1.00 66.19 165 GLN A N 1
ATOM 1219 C CA . GLN A 1 165 ? 20.634 2.796 1.534 1.00 66.19 165 GLN A CA 1
ATOM 1220 C C . GLN A 1 165 ? 20.199 3.859 2.546 1.00 66.19 165 GLN A C 1
ATOM 1222 O O . GLN A 1 165 ? 21.024 4.552 3.147 1.00 66.19 165 GLN A O 1
ATOM 1227 N N . ILE A 1 166 ? 18.889 3.958 2.753 1.00 66.56 166 ILE A N 1
ATOM 1228 C CA . ILE A 1 166 ? 18.270 4.787 3.784 1.00 66.56 166 ILE A CA 1
ATOM 1229 C C . ILE A 1 166 ? 17.404 3.889 4.661 1.00 66.56 166 ILE A C 1
ATOM 1231 O O . ILE A 1 166 ? 16.553 3.152 4.168 1.00 66.56 166 ILE A O 1
ATOM 1235 N N . GLU A 1 167 ? 17.585 3.982 5.974 1.00 64.31 167 GLU A N 1
ATOM 1236 C CA . GLU A 1 167 ? 16.656 3.418 6.947 1.00 64.31 167 GLU A CA 1
ATOM 1237 C C . GLU A 1 167 ? 15.998 4.552 7.728 1.00 64.31 167 GLU A C 1
ATOM 1239 O O . GLU A 1 167 ? 16.655 5.493 8.166 1.00 64.31 167 GLU A O 1
ATOM 1244 N N . ALA A 1 168 ? 14.691 4.458 7.932 1.00 63.72 168 ALA A N 1
ATOM 1245 C CA . ALA A 1 168 ? 13.936 5.424 8.699 1.00 63.72 168 ALA A CA 1
ATOM 1246 C C . ALA A 1 168 ? 12.998 4.691 9.668 1.00 63.72 168 ALA A C 1
ATOM 1248 O O . ALA A 1 168 ? 12.265 3.780 9.280 1.00 63.72 168 ALA A O 1
ATOM 1249 N N . LYS A 1 169 ? 13.042 5.056 10.952 1.00 61.66 169 LYS A N 1
ATOM 1250 C CA . LYS A 1 169 ? 12.158 4.508 11.993 1.00 61.66 169 LYS A CA 1
ATOM 1251 C C . LYS A 1 169 ? 11.171 5.572 12.441 1.00 61.66 169 LYS A C 1
ATOM 1253 O O . LYS A 1 169 ? 11.589 6.686 12.746 1.00 61.66 169 LYS A O 1
ATOM 1258 N N . VAL A 1 170 ? 9.895 5.213 12.526 1.00 58.94 170 VAL A N 1
ATOM 1259 C CA . VAL A 1 170 ? 8.844 6.089 13.049 1.00 58.94 170 VAL A CA 1
ATOM 1260 C C . VAL A 1 170 ? 8.632 5.753 14.521 1.00 58.94 170 VAL A C 1
ATOM 1262 O O . VAL A 1 170 ? 8.374 4.601 14.877 1.00 58.94 170 VAL A O 1
ATOM 1265 N N . LYS A 1 171 ? 8.790 6.748 15.392 1.00 54.69 171 LYS A N 1
ATOM 1266 C CA . LYS A 1 171 ? 8.577 6.627 16.835 1.00 54.69 171 LYS A CA 1
ATOM 1267 C C . LYS A 1 171 ? 7.948 7.912 17.358 1.00 54.69 171 LYS A C 1
ATOM 1269 O O . LYS A 1 171 ? 8.520 8.969 17.133 1.00 54.69 171 LYS A O 1
ATOM 1274 N N . GLU A 1 172 ? 6.841 7.815 18.100 1.00 54.66 172 GLU A N 1
ATOM 1275 C CA . GLU A 1 172 ? 6.186 8.978 18.738 1.00 54.66 172 GLU A CA 1
ATOM 1276 C C . GLU A 1 172 ? 5.940 10.123 17.734 1.00 54.66 172 GLU A C 1
ATOM 1278 O O . GLU A 1 172 ? 6.319 11.265 17.980 1.00 54.66 172 GLU A O 1
ATOM 1283 N N . ASP A 1 173 ? 5.416 9.786 16.550 1.00 42.19 173 ASP A N 1
ATOM 1284 C CA . ASP A 1 173 ? 5.188 10.713 15.426 1.00 42.19 173 ASP A CA 1
ATOM 1285 C C . ASP A 1 173 ? 6.448 11.422 14.896 1.00 42.19 173 ASP A C 1
ATOM 1287 O O . ASP A 1 173 ? 6.378 12.387 14.135 1.00 42.19 173 ASP A O 1
ATOM 1291 N N . ARG A 1 174 ? 7.635 10.936 15.269 1.00 39.56 174 ARG A N 1
ATOM 1292 C CA . ARG A 1 174 ? 8.926 11.441 14.801 1.00 39.56 174 ARG A CA 1
ATOM 1293 C C . ARG A 1 174 ? 9.613 10.414 13.924 1.00 39.56 174 ARG A C 1
ATOM 1295 O O . ARG A 1 174 ? 9.655 9.222 14.232 1.00 39.56 174 ARG A O 1
ATOM 1302 N N . LEU A 1 175 ? 10.220 10.907 12.852 1.00 45.16 175 LEU A N 1
ATOM 1303 C CA . LEU A 1 175 ? 11.071 10.108 11.992 1.00 45.16 175 LEU A CA 1
ATOM 1304 C C . LEU A 1 175 ? 12.529 10.204 12.433 1.00 45.16 175 LEU A C 1
ATOM 1306 O O . LEU A 1 175 ? 13.108 11.287 12.480 1.00 45.16 175 LEU A O 1
ATOM 1310 N N . ILE A 1 176 ? 13.143 9.055 12.689 1.00 53.88 176 ILE A N 1
ATOM 1311 C CA . ILE A 1 176 ? 14.575 8.936 12.945 1.00 53.88 176 ILE A CA 1
ATOM 1312 C C . ILE A 1 176 ? 15.209 8.295 11.713 1.00 53.88 176 ILE A C 1
ATOM 1314 O O . ILE A 1 176 ? 15.071 7.090 11.490 1.00 53.88 176 ILE A O 1
ATOM 1318 N N . VAL A 1 177 ? 15.882 9.109 10.901 1.00 55.69 177 VAL A N 1
ATOM 1319 C CA . VAL A 1 177 ? 16.571 8.667 9.682 1.00 55.69 177 VAL A CA 1
ATOM 1320 C C . VAL A 1 177 ? 18.006 8.276 10.019 1.00 55.69 177 VAL A C 1
ATOM 1322 O O . VAL A 1 177 ? 18.736 9.041 10.643 1.00 55.69 177 VAL A O 1
ATOM 1325 N N . THR A 1 178 ? 18.418 7.086 9.595 1.00 56.06 178 THR A N 1
ATOM 1326 C CA . THR A 1 178 ? 19.800 6.600 9.657 1.00 56.06 178 THR A CA 1
ATOM 1327 C C . THR A 1 178 ? 20.289 6.352 8.230 1.00 56.06 178 THR A C 1
ATOM 1329 O O . THR A 1 178 ? 19.623 5.675 7.448 1.00 56.06 178 THR A O 1
ATOM 1332 N N . GLN A 1 179 ? 21.445 6.918 7.882 1.00 60.53 179 GLN A N 1
ATOM 1333 C CA . GLN A 1 179 ? 22.083 6.762 6.571 1.00 60.53 179 GLN A CA 1
ATOM 1334 C C . GLN A 1 179 ? 23.448 6.095 6.745 1.00 60.53 179 GLN A C 1
ATOM 1336 O O . GLN A 1 179 ? 24.177 6.414 7.686 1.00 60.53 179 GLN A O 1
ATOM 1341 N N . SER A 1 180 ? 23.803 5.184 5.841 1.00 47.81 180 SER A N 1
ATOM 1342 C CA . SER A 1 180 ? 25.115 4.532 5.809 1.00 47.81 180 SER A CA 1
ATOM 1343 C C . SER A 1 180 ? 25.843 4.870 4.508 1.00 47.81 180 SER A C 1
ATOM 1345 O O . SER A 1 180 ? 25.343 4.549 3.433 1.00 47.81 180 SER A O 1
ATOM 1347 N N . GLY A 1 181 ? 27.035 5.468 4.622 1.00 47.72 181 GLY A N 1
ATOM 1348 C CA . GLY A 1 181 ? 27.896 5.858 3.498 1.00 47.72 181 GLY A CA 1
ATOM 1349 C C . GLY A 1 181 ? 27.830 7.357 3.191 1.00 47.72 181 GLY A C 1
ATOM 1350 O O . GLY A 1 181 ? 26.748 7.933 3.109 1.00 47.72 181 GLY A O 1
ATOM 1351 N N . GLU A 1 182 ? 28.993 8.004 3.063 1.00 33.19 182 GLU A N 1
ATOM 1352 C CA . GLU A 1 182 ? 29.104 9.410 2.653 1.00 33.19 182 GLU A CA 1
ATOM 1353 C C . GLU A 1 182 ? 28.376 9.641 1.322 1.00 33.19 182 GLU A C 1
ATOM 1355 O O . GLU A 1 182 ? 28.723 9.044 0.304 1.00 33.19 182 GLU A O 1
ATOM 1360 N N . MET A 1 183 ? 27.392 10.543 1.306 1.00 40.53 183 MET A N 1
ATOM 1361 C CA . MET A 1 183 ? 26.784 11.004 0.062 1.00 40.53 183 MET A CA 1
ATOM 1362 C C . MET A 1 183 ? 27.409 12.323 -0.381 1.00 40.53 183 MET A C 1
ATOM 1364 O O . MET A 1 183 ? 27.300 13.343 0.301 1.00 40.53 183 MET A O 1
ATOM 1368 N N . LYS A 1 184 ? 27.936 12.343 -1.609 1.00 30.70 184 LYS A N 1
ATOM 1369 C CA . LYS A 1 184 ? 27.795 13.545 -2.433 1.00 30.70 184 LYS A CA 1
ATOM 1370 C C . LYS A 1 184 ? 26.302 13.725 -2.694 1.00 30.70 184 LYS A C 1
ATOM 1372 O O . LYS A 1 184 ? 25.634 12.801 -3.145 1.00 30.70 184 LYS A O 1
ATOM 1377 N N . ALA A 1 185 ? 25.779 14.892 -2.332 1.00 33.00 185 ALA A N 1
ATOM 1378 C CA . ALA A 1 185 ? 24.367 15.219 -2.430 1.00 33.00 185 ALA A CA 1
ATOM 1379 C C . ALA A 1 185 ? 23.839 14.984 -3.851 1.00 33.00 185 ALA A C 1
ATOM 1381 O O . ALA A 1 185 ? 24.133 15.760 -4.756 1.00 33.00 185 ALA A O 1
ATOM 1382 N N . HIS A 1 186 ? 23.003 13.963 -4.025 1.00 33.22 186 HIS A N 1
ATOM 1383 C CA . HIS A 1 186 ? 22.198 13.816 -5.224 1.00 33.22 186 HIS A CA 1
ATOM 1384 C C . HIS A 1 186 ? 20.772 13.374 -4.883 1.00 33.22 186 HIS A C 1
ATOM 1386 O O . HIS A 1 186 ? 20.512 12.575 -3.984 1.00 33.22 186 HIS A O 1
ATOM 1392 N N . LYS A 1 187 ? 19.832 13.987 -5.606 1.00 32.72 187 LYS A N 1
ATOM 1393 C CA . LYS A 1 187 ? 18.380 13.823 -5.501 1.00 32.72 187 LYS A CA 1
ATOM 1394 C C . LYS A 1 187 ? 17.996 12.358 -5.740 1.00 32.72 187 LYS A C 1
ATOM 1396 O O . LYS A 1 187 ? 17.922 11.920 -6.885 1.00 32.72 187 LYS A O 1
ATOM 1401 N N . ILE A 1 188 ? 17.609 11.639 -4.690 1.00 35.62 188 ILE A N 1
ATOM 1402 C CA . ILE A 1 188 ? 16.567 10.613 -4.847 1.00 35.62 188 ILE A CA 1
ATOM 1403 C C . ILE A 1 188 ? 15.389 11.332 -5.497 1.00 35.62 188 ILE A C 1
ATOM 1405 O O . ILE A 1 188 ? 15.034 12.416 -5.023 1.00 35.62 188 ILE A O 1
ATOM 1409 N N . GLN A 1 189 ? 14.830 10.806 -6.597 1.00 45.47 189 GLN A N 1
ATOM 1410 C CA . GLN A 1 189 ? 13.617 11.398 -7.152 1.00 45.47 189 GLN A CA 1
ATOM 1411 C C . GLN A 1 189 ? 12.577 11.399 -6.033 1.00 45.47 189 GLN A C 1
ATOM 1413 O O . GLN A 1 189 ? 12.141 10.341 -5.583 1.00 45.47 189 GLN A O 1
ATOM 1418 N N . PRO A 1 190 ? 12.221 12.575 -5.519 1.00 45.62 190 PRO A N 1
ATOM 1419 C CA . PRO A 1 190 ? 11.723 12.672 -4.153 1.00 45.62 190 PRO A CA 1
ATOM 1420 C C . PRO A 1 190 ? 10.235 12.283 -4.033 1.00 45.62 190 PRO A C 1
ATOM 1422 O O . PRO A 1 190 ? 9.626 12.477 -2.992 1.00 45.62 190 PRO A O 1
ATOM 1425 N N . ASN A 1 191 ? 9.672 11.693 -5.091 1.00 54.94 191 ASN A N 1
ATOM 1426 C CA . ASN A 1 191 ? 8.345 11.099 -5.108 1.00 54.94 191 ASN A CA 1
ATOM 1427 C C . ASN A 1 191 ? 8.390 9.562 -5.131 1.00 54.94 191 ASN A C 1
ATOM 1429 O O . ASN A 1 191 ? 7.357 8.958 -4.930 1.00 54.94 191 ASN A O 1
ATOM 1433 N N . LEU A 1 192 ? 9.540 8.897 -5.306 1.00 59.75 192 LEU A N 1
ATOM 1434 C CA . LEU A 1 192 ? 9.547 7.465 -5.633 1.00 59.75 192 LEU A CA 1
ATOM 1435 C C . LEU A 1 192 ? 9.036 6.545 -4.509 1.00 59.75 192 LEU A C 1
ATOM 1437 O O . LEU A 1 192 ? 8.258 5.634 -4.766 1.00 59.75 192 LEU A O 1
ATOM 1441 N N . VAL A 1 193 ? 9.438 6.786 -3.257 1.00 60.09 193 VAL A N 1
ATOM 1442 C CA . VAL A 1 193 ? 8.923 6.033 -2.090 1.00 60.09 193 VAL A CA 1
ATOM 1443 C C . VAL A 1 193 ? 7.426 6.258 -1.930 1.00 60.09 193 VAL A C 1
ATOM 1445 O O . VAL A 1 193 ? 6.664 5.328 -1.689 1.00 60.09 193 VAL A O 1
ATOM 1448 N N . VAL A 1 194 ? 7.021 7.512 -2.098 1.00 66.44 194 VAL A N 1
ATOM 1449 C CA . VAL A 1 194 ? 5.630 7.940 -2.067 1.00 66.44 194 VAL A CA 1
ATOM 1450 C C . VAL A 1 194 ? 4.839 7.268 -3.188 1.00 66.44 194 VAL A C 1
ATOM 1452 O O . VAL A 1 194 ? 3.767 6.747 -2.931 1.00 66.44 194 VAL A O 1
ATOM 1455 N N . ASP A 1 195 ? 5.369 7.218 -4.405 1.00 70.69 195 ASP A N 1
ATOM 1456 C CA . ASP A 1 195 ? 4.737 6.593 -5.561 1.00 70.69 195 ASP A CA 1
ATOM 1457 C C . ASP A 1 195 ? 4.604 5.085 -5.336 1.00 70.69 195 ASP A C 1
ATOM 1459 O O . ASP A 1 195 ? 3.531 4.545 -5.559 1.00 70.69 195 ASP A O 1
ATOM 1463 N N . MET A 1 196 ? 5.621 4.411 -4.792 1.00 71.44 196 MET A N 1
ATOM 1464 C CA . MET A 1 196 ? 5.537 2.990 -4.418 1.00 71.44 196 MET A CA 1
ATOM 1465 C C . MET A 1 196 ? 4.492 2.742 -3.321 1.00 71.44 196 MET A C 1
ATOM 1467 O O . MET A 1 196 ? 3.673 1.831 -3.437 1.00 71.44 196 MET A O 1
ATOM 1471 N N . ALA A 1 197 ? 4.433 3.603 -2.304 1.00 70.44 197 ALA A N 1
ATOM 1472 C CA . ALA A 1 197 ? 3.401 3.536 -1.274 1.00 70.44 197 ALA A CA 1
ATOM 1473 C C . ALA A 1 197 ? 1.996 3.832 -1.833 1.00 70.44 197 ALA A C 1
ATOM 1475 O O . ALA A 1 197 ? 1.029 3.206 -1.409 1.00 70.44 197 ALA A O 1
ATOM 1476 N N . LEU A 1 198 ? 1.862 4.729 -2.813 1.00 75.25 198 LEU A N 1
ATOM 1477 C CA . LEU A 1 198 ? 0.596 5.021 -3.490 1.00 75.25 198 LEU A CA 1
ATOM 1478 C C . LEU A 1 198 ? 0.154 3.879 -4.396 1.00 75.25 198 LEU A C 1
ATOM 1480 O O . LEU A 1 198 ? -1.014 3.503 -4.354 1.00 75.25 198 LEU A O 1
ATOM 1484 N N . LEU A 1 199 ? 1.085 3.297 -5.158 1.00 76.56 199 LEU A N 1
ATOM 1485 C CA . LEU A 1 199 ? 0.880 2.075 -5.935 1.00 76.56 199 LEU A CA 1
ATOM 1486 C C . LEU A 1 199 ? 0.374 0.961 -5.027 1.00 76.56 199 LEU A C 1
ATOM 1488 O O . LEU A 1 199 ? -0.560 0.251 -5.392 1.00 76.56 199 LEU A O 1
ATOM 1492 N N . ARG A 1 200 ? 0.938 0.846 -3.820 1.00 75.75 200 ARG A N 1
ATOM 1493 C CA . ARG A 1 200 ? 0.410 -0.057 -2.808 1.00 75.75 200 ARG A CA 1
ATOM 1494 C C . ARG A 1 200 ? -0.999 0.369 -2.412 1.00 75.75 200 ARG A C 1
ATOM 1496 O O . ARG A 1 200 ? -1.911 -0.401 -2.672 1.00 75.75 200 ARG A O 1
ATOM 1503 N N . LEU A 1 201 ? -1.210 1.575 -1.881 1.00 75.19 201 LEU A N 1
ATOM 1504 C CA . LEU A 1 201 ? -2.517 2.079 -1.435 1.00 75.19 201 LEU A CA 1
ATOM 1505 C C . LEU A 1 201 ? -3.642 1.785 -2.433 1.00 75.19 201 LEU A C 1
ATOM 1507 O O . LEU A 1 201 ? -4.622 1.145 -2.080 1.00 75.19 201 LEU A O 1
ATOM 1511 N N . VAL A 1 202 ? -3.512 2.152 -3.703 1.00 79.06 202 VAL A N 1
ATOM 1512 C CA . VAL A 1 202 ? -4.598 1.971 -4.688 1.00 79.06 202 VAL A CA 1
ATOM 1513 C C . VAL A 1 202 ? -5.002 0.509 -4.912 1.00 79.06 202 VAL A C 1
ATOM 1515 O O . VAL A 1 202 ? -6.143 0.241 -5.284 1.00 79.06 202 VAL A O 1
ATOM 1518 N N . THR A 1 203 ? -4.110 -0.452 -4.647 1.00 76.50 203 THR A N 1
ATOM 1519 C CA . THR A 1 203 ? -4.442 -1.887 -4.719 1.00 76.50 203 THR A CA 1
ATOM 1520 C C . THR A 1 203 ? -5.294 -2.365 -3.541 1.00 76.50 203 THR A C 1
ATOM 1522 O O . THR A 1 203 ? -5.898 -3.439 -3.619 1.00 76.50 203 THR A O 1
ATOM 1525 N N . ILE A 1 204 ? -5.385 -1.558 -2.479 1.00 70.81 204 ILE A N 1
ATOM 1526 C CA . ILE A 1 204 ? -5.973 -1.936 -1.190 1.00 70.81 204 ILE A CA 1
ATOM 1527 C C . ILE A 1 204 ? -7.253 -1.185 -0.852 1.00 70.81 204 ILE A C 1
ATOM 1529 O O . ILE A 1 204 ? -8.047 -1.657 -0.038 1.00 70.81 204 ILE A O 1
ATOM 1533 N N . LEU A 1 205 ? -7.483 -0.036 -1.487 1.00 70.69 205 LEU A N 1
ATOM 1534 C CA . LEU A 1 205 ? -8.644 0.784 -1.172 1.00 70.69 205 LEU A CA 1
ATOM 1535 C C . LEU A 1 205 ? -9.945 0.143 -1.684 1.00 70.69 205 LEU A C 1
ATOM 1537 O O . LEU A 1 205 ? -10.031 -0.269 -2.849 1.00 70.69 205 LEU A O 1
ATOM 1541 N N . PRO A 1 206 ? -11.016 0.101 -0.873 1.00 66.50 206 PRO A N 1
ATOM 1542 C CA . PRO A 1 206 ? -12.333 -0.278 -1.358 1.00 66.50 206 PRO A CA 1
ATOM 1543 C C . PRO A 1 206 ? -12.884 0.767 -2.341 1.00 66.50 206 PRO A C 1
ATOM 1545 O O . PRO A 1 206 ? -12.434 1.908 -2.402 1.00 66.50 206 PRO A O 1
ATOM 1548 N N . LYS A 1 207 ? -13.903 0.372 -3.116 1.00 73.62 207 LYS A N 1
ATOM 1549 C CA . LYS A 1 207 ? -14.488 1.188 -4.201 1.00 73.62 207 LYS A CA 1
ATOM 1550 C C . LYS A 1 207 ? -15.241 2.437 -3.728 1.00 73.62 207 LYS A C 1
ATOM 1552 O O . LYS A 1 207 ? -15.887 3.090 -4.527 1.00 73.62 207 LYS A O 1
ATOM 1557 N N . THR A 1 208 ? -15.290 2.709 -2.435 1.00 66.88 208 THR A N 1
ATOM 1558 C CA . THR A 1 208 ? -16.184 3.729 -1.867 1.00 66.88 208 THR A CA 1
ATOM 1559 C C . THR A 1 208 ? -15.481 4.628 -0.871 1.00 66.88 208 THR A C 1
ATOM 1561 O O . THR A 1 208 ? -16.141 5.427 -0.217 1.00 66.88 208 THR A O 1
ATOM 1564 N N . ALA A 1 209 ? -14.174 4.466 -0.700 1.00 63.44 209 ALA A N 1
ATOM 1565 C CA . ALA A 1 209 ? -13.453 5.135 0.361 1.00 63.44 209 ALA A CA 1
ATOM 1566 C C . ALA A 1 209 ? -12.430 6.117 -0.199 1.00 63.44 209 ALA A C 1
ATOM 1568 O O . ALA A 1 209 ? -11.793 5.883 -1.230 1.00 63.44 209 ALA A O 1
ATOM 1569 N N . GLU A 1 210 ? -12.309 7.219 0.524 1.00 70.81 210 GLU A N 1
ATOM 1570 C CA . GLU A 1 210 ? -11.300 8.244 0.350 1.00 70.81 210 GLU A CA 1
ATOM 1571 C C . GLU A 1 210 ? -10.321 8.136 1.517 1.00 70.81 210 GLU A C 1
ATOM 1573 O O . GLU A 1 210 ? -10.741 7.978 2.666 1.00 70.81 210 GLU A O 1
ATOM 1578 N N . TYR A 1 211 ? -9.026 8.185 1.218 1.00 67.56 211 TYR A N 1
ATOM 1579 C CA . TYR A 1 211 ? -7.976 8.037 2.219 1.00 67.56 211 TYR A CA 1
ATOM 1580 C C . TYR A 1 211 ? -7.048 9.244 2.207 1.00 67.56 211 TYR A C 1
ATOM 1582 O O . TYR A 1 211 ? -6.422 9.507 1.175 1.00 67.56 211 TYR A O 1
ATOM 1590 N N . PRO A 1 212 ? -6.910 9.944 3.345 1.00 65.81 212 PRO A N 1
ATOM 1591 C CA . PRO A 1 212 ? -5.897 10.974 3.516 1.00 65.81 212 PRO A CA 1
ATOM 1592 C C . PRO A 1 212 ? -4.487 10.393 3.362 1.00 65.81 212 PRO A C 1
ATOM 1594 O O . PRO A 1 212 ? -4.171 9.346 3.928 1.00 65.81 212 PRO A O 1
ATOM 1597 N N . ILE A 1 213 ? -3.636 11.084 2.605 1.00 65.00 213 ILE A N 1
ATOM 1598 C CA . ILE A 1 213 ? -2.272 10.644 2.259 1.00 65.00 213 ILE A CA 1
ATOM 1599 C C . ILE A 1 213 ? -1.206 11.446 3.005 1.00 65.00 213 ILE A C 1
ATOM 1601 O O . ILE A 1 213 ? -0.054 11.030 3.025 1.00 65.00 213 ILE A O 1
ATOM 1605 N N . GLY A 1 214 ? -1.557 12.574 3.632 1.00 56.28 214 GLY A N 1
ATOM 1606 C CA . GLY A 1 214 ? -0.603 13.511 4.252 1.00 56.28 214 GLY A CA 1
ATOM 1607 C C . GLY A 1 214 ? 0.431 12.882 5.202 1.00 56.28 214 GLY A C 1
ATOM 1608 O O . GLY A 1 214 ? 1.493 13.443 5.431 1.00 56.28 214 GLY A O 1
ATOM 1609 N N . LEU A 1 215 ? 0.187 11.666 5.699 1.00 52.47 215 LEU A N 1
ATOM 1610 C CA . LEU A 1 215 ? 1.126 10.901 6.525 1.00 52.47 215 LEU A CA 1
ATOM 1611 C C . LEU A 1 215 ? 2.294 10.248 5.748 1.00 52.47 215 LEU A C 1
ATOM 1613 O O . LEU A 1 215 ? 3.248 9.784 6.370 1.00 52.47 215 LEU A O 1
ATOM 1617 N N . LEU A 1 216 ? 2.265 10.203 4.409 1.00 57.53 216 LEU A N 1
ATOM 1618 C CA . LEU A 1 216 ? 3.316 9.589 3.576 1.00 57.53 216 LEU A CA 1
ATOM 1619 C C . LEU A 1 216 ? 4.503 10.522 3.255 1.00 57.53 216 LEU A C 1
ATOM 1621 O O . LEU A 1 216 ? 5.428 10.112 2.554 1.00 57.53 216 LEU A O 1
ATOM 1625 N N . GLU A 1 217 ? 4.517 11.762 3.749 1.00 51.34 217 GLU A N 1
ATOM 1626 C CA . GLU A 1 217 ? 5.444 12.850 3.367 1.00 51.34 217 GLU A CA 1
ATOM 1627 C C . GLU A 1 217 ? 6.938 12.653 3.739 1.00 51.34 217 GLU A C 1
ATOM 1629 O O . GLU A 1 217 ? 7.757 13.559 3.574 1.00 51.34 217 GLU A O 1
ATOM 1634 N N . LEU A 1 218 ? 7.350 11.460 4.181 1.00 50.75 218 LEU A N 1
ATOM 1635 C CA . LEU A 1 218 ? 8.615 11.207 4.885 1.00 50.75 218 LEU A CA 1
ATOM 1636 C C . LEU A 1 218 ? 9.928 11.588 4.166 1.00 50.75 218 LEU A C 1
ATOM 1638 O O . LEU A 1 218 ? 10.962 11.660 4.828 1.00 50.75 218 LEU A O 1
ATOM 1642 N N . VAL A 1 219 ? 9.943 11.820 2.847 1.00 40.12 219 VAL A N 1
ATOM 1643 C CA . VAL A 1 219 ? 11.181 12.174 2.108 1.00 40.12 219 VAL A CA 1
ATOM 1644 C C . VAL A 1 219 ? 11.003 13.380 1.162 1.00 40.12 219 VAL A C 1
ATOM 1646 O O . VAL A 1 219 ? 11.965 13.822 0.528 1.00 40.12 219 VAL A O 1
ATOM 1649 N N . LYS A 1 220 ? 9.809 13.995 1.103 1.00 47.12 220 LYS A N 1
ATOM 1650 C CA . LYS A 1 220 ? 9.597 15.287 0.426 1.00 47.12 220 LYS A CA 1
ATOM 1651 C C . LYS A 1 220 ? 8.282 15.970 0.833 1.00 47.12 220 LYS A C 1
ATOM 1653 O O . LYS A 1 220 ? 7.239 15.329 0.743 1.00 47.12 220 LYS A O 1
ATOM 1658 N N . PRO A 1 221 ? 8.289 17.294 1.066 1.00 46.88 221 PRO A N 1
ATOM 1659 C CA . PRO A 1 221 ? 7.097 18.091 1.393 1.00 46.88 221 PRO A CA 1
ATOM 1660 C C . PRO A 1 221 ? 6.181 18.401 0.184 1.00 46.88 221 PRO A C 1
ATOM 1662 O O . PRO A 1 221 ? 5.741 19.534 0.027 1.00 46.88 221 PRO A O 1
ATOM 1665 N N . LYS A 1 222 ? 5.969 17.465 -0.756 1.00 52.12 222 LYS A N 1
ATOM 1666 C CA . LYS A 1 222 ? 5.134 17.732 -1.957 1.00 52.12 222 LYS A CA 1
ATOM 1667 C C . LYS A 1 222 ? 3.742 17.125 -1.937 1.00 52.12 222 LYS A C 1
ATOM 1669 O O . LYS A 1 222 ? 2.888 17.597 -2.677 1.00 52.12 222 LYS A O 1
ATOM 1674 N N . ILE A 1 223 ? 3.525 16.083 -1.147 1.00 55.94 223 ILE A N 1
ATOM 1675 C CA . ILE A 1 223 ? 2.159 15.747 -0.760 1.00 55.94 223 ILE A CA 1
ATOM 1676 C C . ILE A 1 223 ? 1.781 16.793 0.288 1.00 55.94 223 ILE A C 1
ATOM 1678 O O . ILE A 1 223 ? 2.648 17.209 1.044 1.00 55.94 223 ILE A O 1
ATOM 1682 N N . LYS A 1 224 ? 0.561 17.325 0.224 1.00 60.91 224 LYS A N 1
ATOM 1683 C CA . LYS A 1 224 ? 0.022 18.194 1.273 1.00 60.91 224 LYS A CA 1
ATOM 1684 C C . LYS A 1 224 ? -0.752 17.340 2.265 1.00 60.91 224 LYS A C 1
ATOM 1686 O O . LYS A 1 224 ? -1.334 16.329 1.875 1.00 60.91 224 LYS A O 1
ATOM 1691 N N . GLU A 1 225 ? -0.924 17.851 3.479 1.00 61.59 225 GLU A N 1
ATOM 1692 C CA . GLU A 1 225 ? -1.830 17.275 4.483 1.00 61.59 225 GLU A CA 1
ATOM 1693 C C . GLU A 1 225 ? -3.248 17.016 3.935 1.00 61.59 225 GLU A C 1
ATOM 1695 O O . GLU A 1 225 ? -3.921 16.079 4.357 1.00 61.59 225 GLU A O 1
ATOM 1700 N N . SER A 1 226 ? -3.692 17.809 2.950 1.00 61.91 226 SER A N 1
ATOM 1701 C CA . SER A 1 226 ? -4.996 17.678 2.289 1.00 61.91 226 SER A CA 1
ATOM 1702 C C . SER A 1 226 ? -5.031 16.699 1.109 1.00 61.91 226 SER A C 1
ATOM 1704 O O . SER A 1 226 ? -6.044 16.629 0.415 1.00 61.91 226 SER A O 1
ATOM 1706 N N . ALA A 1 227 ? -3.934 16.008 0.802 1.00 70.06 227 ALA A N 1
ATOM 1707 C CA . ALA A 1 227 ? -3.906 15.051 -0.293 1.00 70.06 227 ALA A CA 1
ATOM 1708 C C . ALA A 1 227 ? -4.748 13.820 0.046 1.00 70.06 227 ALA A C 1
ATOM 1710 O O . ALA A 1 227 ? -4.697 13.302 1.165 1.00 70.06 227 ALA A O 1
ATOM 1711 N N . ALA A 1 228 ? -5.479 13.325 -0.948 1.00 74.88 228 ALA A N 1
ATOM 1712 C CA . ALA A 1 228 ? -6.370 12.187 -0.794 1.00 74.88 228 ALA A CA 1
ATOM 1713 C C . ALA A 1 228 ? -6.244 11.223 -1.975 1.00 74.88 228 ALA A C 1
ATOM 1715 O O . ALA A 1 228 ? -6.098 11.648 -3.126 1.00 74.88 228 ALA A O 1
ATOM 1716 N N . VAL A 1 229 ? -6.308 9.918 -1.689 1.00 78.81 229 VAL A N 1
ATOM 1717 C CA . VAL A 1 229 ? -6.577 8.905 -2.712 1.00 78.81 229 VAL A CA 1
ATOM 1718 C C . VAL A 1 229 ? -8.073 8.663 -2.680 1.00 78.81 229 VAL A C 1
ATOM 1720 O O . VAL A 1 229 ? -8.609 8.274 -1.642 1.00 78.81 229 VAL A O 1
ATOM 1723 N N . LYS A 1 230 ? -8.744 8.843 -3.812 1.00 85.44 230 LYS A N 1
ATOM 1724 C CA . LYS A 1 230 ? -10.180 8.586 -3.939 1.00 85.44 230 LYS A CA 1
ATOM 1725 C C . LYS A 1 230 ? -10.448 7.545 -5.007 1.00 85.44 230 LYS A C 1
ATOM 1727 O O . LYS A 1 230 ? -9.825 7.564 -6.070 1.00 85.44 230 LYS A O 1
ATOM 1732 N N . PHE A 1 231 ? -11.398 6.654 -4.746 1.00 86.75 231 PHE A N 1
ATOM 1733 C CA . PHE A 1 231 ? -12.047 5.938 -5.835 1.00 86.75 231 PHE A CA 1
ATOM 1734 C C . PHE A 1 231 ? -12.814 6.939 -6.700 1.00 86.75 231 PHE A C 1
ATOM 1736 O O . PHE A 1 231 ? -13.515 7.805 -6.181 1.00 86.75 231 PHE A O 1
ATOM 1743 N N . ASP A 1 232 ? -12.694 6.796 -8.012 1.00 91.44 232 ASP A N 1
ATOM 1744 C CA . ASP A 1 232 ? -13.402 7.638 -8.966 1.00 91.44 232 ASP A CA 1
ATOM 1745 C C . ASP A 1 232 ? -14.505 6.859 -9.686 1.00 91.44 232 ASP A C 1
ATOM 1747 O O . ASP A 1 232 ? -15.684 7.184 -9.557 1.00 91.44 232 ASP A O 1
ATOM 1751 N N . LYS A 1 233 ? -14.148 5.795 -10.413 1.00 92.00 233 LYS A N 1
ATOM 1752 C CA . LYS A 1 233 ? -15.123 4.968 -11.140 1.00 92.00 233 LYS A CA 1
ATOM 1753 C C . LYS A 1 233 ? -14.573 3.593 -11.497 1.00 92.00 233 LYS A C 1
ATOM 1755 O O . LYS A 1 233 ? -13.377 3.338 -11.409 1.00 92.00 233 LYS A O 1
ATOM 1760 N N . GLU A 1 234 ? -15.451 2.712 -11.959 1.00 93.19 234 GLU A N 1
ATOM 1761 C CA . GLU A 1 234 ? -15.070 1.481 -12.651 1.00 93.19 234 GLU A CA 1
ATOM 1762 C C . GLU A 1 234 ? -15.206 1.683 -14.163 1.00 93.19 234 GLU A C 1
ATOM 1764 O O . GLU A 1 234 ? -16.190 2.257 -14.630 1.00 93.19 234 GLU A O 1
ATOM 1769 N N . GLU A 1 235 ? -14.215 1.243 -14.933 1.00 94.56 235 GLU A N 1
ATOM 1770 C CA . GLU A 1 235 ? -14.229 1.348 -16.390 1.00 94.56 235 GLU A CA 1
ATOM 1771 C C . GLU A 1 235 ? -13.473 0.197 -17.064 1.00 94.56 235 GLU A C 1
ATOM 1773 O O . GLU A 1 235 ? -12.715 -0.539 -16.432 1.00 94.56 235 GLU A O 1
ATOM 1778 N N . GLN A 1 236 ? -13.699 0.029 -18.367 1.00 94.12 236 GLN A N 1
ATOM 1779 C CA . GLN A 1 236 ? -12.893 -0.861 -19.200 1.00 94.12 236 GLN A CA 1
ATOM 1780 C C . GLN A 1 236 ? -11.647 -0.110 -19.657 1.00 94.12 236 GLN A C 1
ATOM 1782 O O . GLN A 1 236 ? -11.765 0.929 -20.308 1.00 94.12 236 GLN A O 1
ATOM 1787 N N . VAL A 1 237 ? -10.473 -0.657 -19.366 1.00 89.44 237 VAL A N 1
ATOM 1788 C CA . VAL A 1 237 ? -9.197 -0.132 -19.859 1.00 89.44 237 VAL A CA 1
ATOM 1789 C C . VAL A 1 237 ? -8.529 -1.137 -20.778 1.00 89.44 237 VAL A C 1
ATOM 1791 O O . VAL A 1 237 ? -8.630 -2.345 -20.576 1.00 89.44 237 VAL A O 1
ATOM 1794 N N . GLU A 1 238 ? -7.867 -0.632 -21.812 1.00 87.25 238 GLU A N 1
ATOM 1795 C CA . GLU A 1 238 ? -7.065 -1.456 -22.705 1.00 87.25 238 GLU A CA 1
ATOM 1796 C C . GLU A 1 238 ? -5.665 -1.652 -22.115 1.00 87.25 238 GLU A C 1
ATOM 1798 O O . GLU A 1 238 ? -4.984 -0.692 -21.764 1.00 87.25 238 GLU A O 1
ATOM 1803 N N . VAL A 1 239 ? -5.253 -2.909 -21.986 1.00 82.88 239 VAL A N 1
ATOM 1804 C CA . VAL A 1 239 ? -3.979 -3.355 -21.422 1.00 82.88 239 VAL A CA 1
ATOM 1805 C C . VAL A 1 239 ? -3.393 -4.352 -22.408 1.00 82.88 239 VAL A C 1
ATOM 1807 O O . VAL A 1 239 ? -3.920 -5.452 -22.566 1.00 82.88 239 VAL A O 1
ATOM 1810 N N . LEU A 1 240 ? -2.327 -3.957 -23.110 1.00 77.62 240 LEU A N 1
ATOM 1811 C CA . LEU A 1 240 ? -1.655 -4.789 -24.119 1.00 77.62 240 LEU A CA 1
ATOM 1812 C C . LEU A 1 240 ? -2.626 -5.414 -25.150 1.00 77.62 240 LEU A C 1
ATOM 1814 O O . LEU A 1 240 ? -2.526 -6.595 -25.480 1.00 77.62 240 LEU A O 1
ATOM 1818 N N . GLY A 1 241 ? -3.595 -4.630 -25.636 1.00 80.50 241 GLY A N 1
ATOM 1819 C CA . GLY A 1 241 ? -4.592 -5.073 -26.621 1.00 80.50 241 GLY A CA 1
ATOM 1820 C C . GLY A 1 241 ? -5.776 -5.863 -26.047 1.00 80.50 241 GLY A C 1
ATOM 1821 O O . GLY A 1 241 ? -6.629 -6.324 -26.804 1.00 80.50 241 GLY A O 1
ATOM 1822 N N . GLN A 1 242 ? -5.858 -6.033 -24.724 1.00 84.06 242 GLN A N 1
ATOM 1823 C CA . GLN A 1 242 ? -6.992 -6.668 -24.046 1.00 84.06 242 GLN A CA 1
ATOM 1824 C C . GLN A 1 242 ? -7.786 -5.644 -23.238 1.00 84.06 242 GLN A C 1
ATOM 1826 O O . GLN A 1 242 ? -7.207 -4.794 -22.571 1.00 84.06 242 GLN A O 1
ATOM 1831 N N . LYS A 1 243 ? -9.118 -5.738 -23.252 1.00 89.38 243 LYS A N 1
ATOM 1832 C CA . LYS A 1 243 ? -9.974 -4.918 -22.385 1.00 89.38 243 LYS A CA 1
ATOM 1833 C C . LYS A 1 243 ? -10.153 -5.599 -21.035 1.00 89.38 243 LYS A C 1
ATOM 1835 O O . LYS A 1 243 ? -10.591 -6.749 -20.986 1.00 89.38 243 LYS A O 1
ATOM 1840 N N . VAL A 1 244 ? -9.828 -4.889 -19.960 1.00 88.75 244 VAL A N 1
ATOM 1841 C CA . VAL A 1 244 ? -10.001 -5.358 -18.582 1.00 88.75 244 VAL A CA 1
ATOM 1842 C C . VAL A 1 244 ? -10.864 -4.383 -17.791 1.00 88.75 244 VAL A C 1
ATOM 1844 O O . VAL A 1 244 ? -10.718 -3.166 -17.901 1.00 88.75 244 VAL A O 1
ATOM 1847 N N . THR A 1 245 ? -11.755 -4.920 -16.957 1.00 91.75 245 THR A N 1
ATOM 1848 C CA . THR A 1 245 ? -12.507 -4.113 -15.994 1.00 91.75 245 THR A CA 1
ATOM 1849 C C . THR A 1 245 ? -11.577 -3.682 -14.866 1.00 91.75 245 THR A C 1
ATOM 1851 O O . THR A 1 245 ? -11.067 -4.527 -14.124 1.00 91.75 245 THR A O 1
ATOM 1854 N N . ALA A 1 246 ? -11.388 -2.377 -14.699 1.00 91.50 246 ALA A N 1
ATOM 1855 C CA . ALA A 1 246 ? -10.543 -1.823 -13.655 1.00 91.50 246 ALA A CA 1
ATOM 1856 C C . ALA A 1 246 ? -11.217 -0.658 -12.929 1.00 91.50 246 ALA A C 1
ATOM 1858 O O . ALA A 1 246 ? -12.038 0.077 -13.474 1.00 91.50 246 ALA A O 1
ATOM 1859 N N . ARG A 1 247 ? -10.839 -0.489 -11.667 1.00 91.44 247 ARG A N 1
ATOM 1860 C CA . ARG A 1 247 ? -11.248 0.618 -10.809 1.00 91.44 247 ARG A CA 1
ATOM 1861 C C . ARG A 1 247 ? -10.217 1.722 -10.912 1.00 91.44 247 ARG A C 1
ATOM 1863 O O . ARG A 1 247 ? -9.048 1.466 -10.634 1.00 91.44 247 ARG A O 1
ATOM 1870 N N . ARG A 1 248 ? -10.651 2.918 -11.290 1.00 92.50 248 ARG A N 1
ATOM 1871 C CA . ARG A 1 248 ? -9.819 4.112 -11.336 1.00 92.50 248 ARG A CA 1
ATOM 1872 C C . ARG A 1 248 ? -9.780 4.774 -9.964 1.00 92.50 248 ARG A C 1
ATOM 1874 O O . ARG A 1 248 ? -10.827 5.085 -9.396 1.00 92.50 248 ARG A O 1
ATOM 1881 N N . TYR A 1 249 ? -8.574 5.021 -9.477 1.00 89.38 249 TYR A N 1
ATOM 1882 C CA . TYR A 1 249 ? -8.290 5.827 -8.299 1.00 89.38 249 TYR A CA 1
ATOM 1883 C C . TYR A 1 249 ? -7.557 7.093 -8.724 1.00 89.38 249 TYR A C 1
ATOM 1885 O O . TYR A 1 249 ? -6.709 7.050 -9.618 1.00 89.38 249 TYR A O 1
ATOM 1893 N N . ILE A 1 250 ? -7.893 8.205 -8.081 1.00 88.62 250 ILE A N 1
ATOM 1894 C CA . ILE A 1 250 ? -7.281 9.511 -8.315 1.00 88.62 250 ILE A CA 1
ATOM 1895 C C . ILE A 1 250 ? -6.502 9.896 -7.068 1.00 88.62 250 ILE A C 1
ATOM 1897 O O . ILE A 1 250 ? -7.024 9.809 -5.956 1.00 88.62 250 ILE A O 1
ATOM 1901 N N . VAL A 1 251 ? -5.269 10.340 -7.274 1.00 82.88 251 VAL A N 1
ATOM 1902 C CA . VAL A 1 251 ? -4.444 10.968 -6.248 1.00 82.88 251 VAL A CA 1
ATOM 1903 C C . VAL A 1 251 ? -4.289 12.433 -6.613 1.00 82.88 251 VAL A C 1
ATOM 1905 O O . VAL A 1 251 ? -3.592 12.759 -7.576 1.00 82.88 251 VAL A O 1
ATOM 1908 N N . SER A 1 252 ? -4.937 13.290 -5.829 1.00 74.88 252 SER A N 1
ATOM 1909 C CA . SER A 1 252 ? -4.868 14.744 -5.973 1.00 74.88 252 SER A CA 1
ATOM 1910 C C . SER A 1 252 ? -4.002 15.315 -4.852 1.00 74.88 252 SER A C 1
ATOM 1912 O O . SER A 1 252 ? -4.332 15.162 -3.676 1.00 74.88 252 SER A O 1
ATOM 1914 N N . ASP A 1 253 ? -2.898 15.975 -5.204 1.00 67.75 253 ASP A N 1
ATOM 1915 C CA . ASP A 1 253 ? -1.997 16.642 -4.246 1.00 67.75 253 ASP A CA 1
ATOM 1916 C C . ASP A 1 253 ? -2.034 18.180 -4.324 1.00 67.75 253 ASP A C 1
ATOM 1918 O O . ASP A 1 253 ? -1.362 18.867 -3.555 1.00 67.75 253 ASP A O 1
ATOM 1922 N N . GLY A 1 254 ? -2.883 18.735 -5.197 1.00 55.03 254 GLY A N 1
ATOM 1923 C CA . GLY A 1 254 ? -3.232 20.158 -5.229 1.00 55.03 254 GLY A CA 1
ATOM 1924 C C . GLY A 1 254 ? -2.185 21.093 -5.845 1.00 55.03 254 GLY A C 1
ATOM 1925 O O . GLY A 1 254 ? -2.456 22.287 -5.947 1.00 55.03 254 GLY A O 1
ATOM 1926 N N . GLU A 1 255 ? -1.020 20.591 -6.266 1.00 53.88 255 GLU A N 1
ATOM 1927 C CA . GLU A 1 255 ? 0.019 21.380 -6.960 1.00 53.88 255 GLU A CA 1
ATOM 1928 C C . GLU A 1 255 ? 0.557 20.716 -8.235 1.00 53.88 255 GLU A C 1
ATOM 1930 O O . GLU A 1 255 ? 1.205 21.387 -9.042 1.00 53.88 255 GLU A O 1
ATOM 1935 N N . SER A 1 256 ? 0.304 19.420 -8.437 1.00 62.88 256 SER A N 1
ATOM 1936 C CA . SER A 1 256 ? 0.666 18.698 -9.656 1.00 62.88 256 SER A CA 1
ATOM 1937 C C . SER A 1 256 ? -0.560 18.132 -10.373 1.00 62.88 256 SER A C 1
ATOM 1939 O O . SER A 1 256 ? -1.674 18.183 -9.853 1.00 62.88 256 SER A O 1
ATOM 1941 N N . GLU A 1 257 ? -0.369 17.661 -11.608 1.00 69.19 257 GLU A N 1
ATOM 1942 C CA . GLU A 1 257 ? -1.427 16.959 -12.334 1.00 69.19 257 GLU A CA 1
ATOM 1943 C C . GLU A 1 257 ? -1.868 15.724 -11.544 1.00 69.19 257 GLU A C 1
ATOM 1945 O O . GLU A 1 257 ? -1.035 14.991 -11.003 1.00 69.19 257 GLU A O 1
ATOM 1950 N N . ASP A 1 258 ? -3.183 15.496 -11.497 1.00 79.94 258 ASP A N 1
ATOM 1951 C CA . ASP A 1 258 ? -3.759 14.317 -10.861 1.00 79.94 258 ASP A CA 1
ATOM 1952 C C . ASP A 1 258 ? -3.079 13.044 -11.383 1.00 79.94 258 ASP A C 1
ATOM 1954 O O . ASP A 1 258 ? -2.883 12.854 -12.590 1.00 79.94 258 ASP A O 1
ATOM 1958 N N . ARG A 1 259 ? -2.739 12.147 -10.456 1.00 83.69 259 ARG A N 1
ATOM 1959 C CA . ARG A 1 259 ? -2.243 10.812 -10.797 1.00 83.69 259 ARG A CA 1
ATOM 1960 C C . ARG A 1 259 ? -3.407 9.839 -10.801 1.00 83.69 259 ARG A C 1
ATOM 1962 O O . ARG A 1 259 ? -4.223 9.830 -9.879 1.00 83.69 259 ARG A O 1
ATOM 1969 N N . PHE A 1 260 ? -3.455 8.991 -11.817 1.00 88.50 260 PHE A N 1
ATOM 1970 C CA . PHE A 1 260 ? -4.515 8.012 -12.002 1.00 88.50 260 PHE A CA 1
ATOM 1971 C C . PHE A 1 260 ? -3.952 6.598 -11.925 1.00 88.50 260 PHE A C 1
ATOM 1973 O O . PHE A 1 260 ? -2.912 6.294 -12.509 1.00 88.50 260 PHE A O 1
ATOM 1980 N N . TYR A 1 261 ? -4.667 5.723 -11.231 1.00 89.44 261 TYR A N 1
ATOM 1981 C CA . TYR A 1 261 ? -4.284 4.330 -11.041 1.00 89.44 261 TYR A CA 1
ATOM 1982 C C . TYR A 1 261 ? -5.468 3.426 -11.348 1.00 89.44 261 TYR A C 1
ATOM 1984 O O . TYR A 1 261 ? -6.581 3.710 -10.912 1.00 89.44 261 TYR A O 1
ATOM 1992 N N . TRP A 1 262 ? -5.240 2.321 -12.054 1.00 91.69 262 TRP A N 1
ATOM 1993 C CA . TRP A 1 262 ? -6.284 1.360 -12.405 1.00 91.69 262 TRP A CA 1
ATOM 1994 C C . TRP A 1 262 ? -5.993 0.001 -11.790 1.00 91.69 262 TRP A C 1
ATOM 1996 O O . TRP A 1 262 ? -5.030 -0.659 -12.184 1.00 91.69 262 TRP A O 1
ATOM 2006 N N . ALA A 1 263 ? -6.847 -0.430 -10.860 1.00 87.81 263 ALA A N 1
ATOM 2007 C CA . ALA A 1 263 ? -6.707 -1.706 -10.166 1.00 87.81 263 ALA A CA 1
ATOM 2008 C C . ALA A 1 263 ? -7.927 -2.625 -10.353 1.00 87.81 263 ALA A C 1
ATOM 2010 O O . ALA A 1 263 ? -9.085 -2.208 -10.261 1.00 87.81 263 ALA A O 1
ATOM 2011 N N . GLY A 1 264 ? -7.675 -3.908 -10.598 1.00 84.00 264 GLY A N 1
ATOM 2012 C CA . GLY A 1 264 ? -8.697 -4.944 -10.731 1.00 84.00 264 GLY A CA 1
ATOM 2013 C C . GLY A 1 264 ? -9.410 -5.275 -9.425 1.00 84.00 264 GLY A C 1
ATOM 2014 O O . GLY A 1 264 ? -8.989 -4.883 -8.337 1.00 84.00 264 GLY A O 1
ATOM 2015 N N . SER A 1 265 ? -10.493 -6.051 -9.507 1.00 75.56 265 SER A N 1
ATOM 2016 C CA . SER A 1 265 ? -11.233 -6.562 -8.337 1.00 75.56 265 SER A CA 1
ATOM 2017 C C . SER A 1 265 ? -10.337 -7.340 -7.356 1.00 75.56 265 SER A C 1
ATOM 2019 O O . SER A 1 265 ? -10.500 -7.211 -6.147 1.00 75.56 265 SER A O 1
ATOM 2021 N N . ALA A 1 266 ? -9.339 -8.057 -7.877 1.00 74.06 266 ALA A N 1
ATOM 2022 C CA . ALA A 1 266 ? -8.344 -8.817 -7.117 1.00 74.06 266 ALA A CA 1
ATOM 2023 C C . ALA A 1 266 ? -7.110 -7.995 -6.673 1.00 74.06 266 ALA A C 1
ATOM 2025 O O . ALA A 1 266 ? -6.089 -8.573 -6.308 1.00 74.06 266 ALA A O 1
ATOM 2026 N N . GLY A 1 267 ? -7.156 -6.661 -6.766 1.00 73.00 267 GLY A N 1
ATOM 2027 C CA . GLY A 1 267 ? -6.047 -5.781 -6.367 1.00 73.00 267 GLY A CA 1
ATOM 2028 C C . GLY A 1 267 ? -4.868 -5.756 -7.346 1.00 73.00 267 GLY A C 1
ATOM 2029 O O . GLY A 1 267 ? -3.804 -5.260 -7.004 1.00 73.00 267 GLY A O 1
ATOM 2030 N N . HIS A 1 268 ? -5.029 -6.291 -8.561 1.00 79.75 268 HIS A N 1
ATOM 2031 C CA . HIS A 1 268 ? -3.975 -6.248 -9.579 1.00 79.75 268 HIS A CA 1
ATOM 2032 C C . HIS A 1 268 ? -3.903 -4.859 -10.182 1.00 79.75 268 HIS A C 1
ATOM 2034 O O . HIS A 1 268 ? -4.924 -4.340 -10.633 1.00 79.75 268 HIS A O 1
ATOM 2040 N N . LEU A 1 269 ? -2.711 -4.282 -10.223 1.00 85.25 269 LEU A N 1
ATOM 2041 C CA . LEU A 1 269 ? -2.494 -3.009 -10.882 1.00 85.25 269 LEU A CA 1
ATOM 2042 C C . LEU A 1 269 ? -2.326 -3.221 -12.392 1.00 85.25 269 LEU A C 1
ATOM 2044 O O . LEU A 1 269 ? -1.516 -4.038 -12.819 1.00 85.25 269 LEU A O 1
ATOM 2048 N N . TYR A 1 270 ? -3.096 -2.487 -13.191 1.00 86.81 270 TYR A N 1
ATOM 2049 C CA . TYR A 1 270 ? -3.114 -2.622 -14.651 1.00 86.81 270 TYR A CA 1
ATOM 2050 C C . TYR A 1 270 ? -2.509 -1.424 -15.373 1.00 86.81 270 TYR A C 1
ATOM 2052 O O . TYR A 1 270 ? -1.886 -1.571 -16.424 1.00 86.81 270 TYR A O 1
ATOM 2060 N N . ARG A 1 271 ? -2.708 -0.222 -14.831 1.00 87.31 271 ARG A N 1
ATOM 2061 C CA . ARG A 1 271 ? -2.248 1.020 -15.451 1.00 87.31 271 ARG A CA 1
ATOM 2062 C C . ARG A 1 271 ? -1.992 2.076 -14.393 1.00 87.31 271 ARG A C 1
ATOM 2064 O O . ARG A 1 271 ? -2.699 2.139 -13.385 1.00 87.31 271 ARG A O 1
ATOM 2071 N N . VAL A 1 272 ? -1.005 2.916 -14.661 1.00 86.81 272 VAL A N 1
ATOM 2072 C CA . VAL A 1 272 ? -0.682 4.119 -13.899 1.00 86.81 272 VAL A CA 1
ATOM 2073 C C . VAL A 1 272 ? -0.465 5.243 -14.894 1.00 86.81 272 VAL A C 1
ATOM 2075 O O . VAL A 1 272 ? 0.195 5.054 -15.916 1.00 86.81 272 VAL A O 1
ATOM 2078 N N . GLN A 1 273 ? -1.014 6.410 -14.595 1.00 82.56 273 GLN A N 1
ATOM 2079 C CA . GLN A 1 273 ? -0.807 7.613 -15.380 1.00 82.56 273 GLN A CA 1
ATOM 2080 C C . GLN A 1 273 ? -0.424 8.763 -14.454 1.00 82.56 273 GLN A C 1
ATOM 2082 O O . GLN A 1 273 ? -1.158 9.093 -13.521 1.00 82.56 273 GLN A O 1
ATOM 2087 N N . ALA A 1 274 ? 0.722 9.375 -14.734 1.00 73.75 274 ALA A N 1
ATOM 2088 C CA . ALA A 1 274 ? 1.213 10.566 -14.055 1.00 73.75 274 ALA A CA 1
ATOM 2089 C C . ALA A 1 274 ? 1.617 11.588 -15.124 1.00 73.75 274 ALA A C 1
ATOM 2091 O O . ALA A 1 274 ? 2.681 11.485 -15.742 1.00 73.75 274 ALA A O 1
ATOM 2092 N N . GLY A 1 275 ? 0.718 12.535 -15.390 1.00 67.12 275 GLY A N 1
ATOM 2093 C CA . GLY A 1 275 ? 0.816 13.446 -16.526 1.00 67.12 275 GLY A CA 1
ATOM 2094 C C . GLY A 1 275 ? 0.941 12.718 -17.866 1.00 67.12 275 GLY A C 1
ATOM 2095 O O . GLY A 1 275 ? 0.090 11.897 -18.217 1.00 67.12 275 GLY A O 1
ATOM 2096 N N . ALA A 1 276 ? 2.011 13.005 -18.614 1.00 54.72 276 ALA A N 1
ATOM 2097 C CA . ALA A 1 276 ? 2.288 12.394 -19.919 1.00 54.72 276 ALA A CA 1
ATOM 2098 C C . ALA A 1 276 ? 2.879 10.973 -19.841 1.00 54.72 276 ALA A C 1
ATOM 2100 O O . ALA A 1 276 ? 3.006 10.309 -20.870 1.00 54.72 276 ALA A O 1
ATOM 2101 N N . ILE A 1 277 ? 3.274 10.509 -18.651 1.00 60.12 277 ILE A N 1
ATOM 2102 C CA . ILE A 1 277 ? 3.836 9.171 -18.474 1.00 60.12 277 ILE A CA 1
ATOM 2103 C C . ILE A 1 277 ? 2.693 8.200 -18.213 1.00 60.12 277 ILE A C 1
ATOM 2105 O O . ILE A 1 277 ? 2.001 8.284 -17.197 1.00 60.12 277 ILE A O 1
ATOM 2109 N N . GLU A 1 278 ? 2.543 7.250 -19.126 1.00 65.38 278 GLU A N 1
ATOM 2110 C CA . GLU A 1 278 ? 1.663 6.107 -18.972 1.00 65.38 278 GLU A CA 1
ATOM 2111 C C . GLU A 1 278 ? 2.494 4.838 -18.817 1.00 65.38 278 GLU A C 1
ATOM 2113 O O . GLU A 1 278 ? 3.311 4.493 -19.674 1.00 65.38 278 GLU A O 1
ATOM 2118 N N . ALA A 1 279 ? 2.258 4.152 -17.705 1.00 72.00 279 ALA A N 1
ATOM 2119 C CA . ALA A 1 279 ? 2.823 2.856 -17.407 1.00 72.00 279 ALA A CA 1
ATOM 2120 C C . ALA A 1 279 ? 1.708 1.812 -17.443 1.00 72.00 279 ALA A C 1
ATOM 2122 O O . ALA A 1 279 ? 0.739 1.896 -16.684 1.00 72.00 279 ALA A O 1
ATOM 2123 N N . VAL A 1 280 ? 1.860 0.810 -18.304 1.00 74.88 280 VAL A N 1
ATOM 2124 C CA . VAL A 1 280 ? 1.004 -0.381 -18.293 1.00 74.88 280 VAL A CA 1
ATOM 2125 C C . VAL A 1 280 ? 1.713 -1.466 -17.495 1.00 74.88 280 VAL A C 1
ATOM 2127 O O . VAL A 1 280 ? 2.904 -1.708 -17.699 1.00 74.88 280 VAL A O 1
ATOM 2130 N N . LEU A 1 281 ? 0.977 -2.097 -16.582 1.00 73.56 281 LEU A N 1
ATOM 2131 C CA . LEU A 1 281 ? 1.457 -3.172 -15.725 1.00 73.56 281 LEU A CA 1
ATOM 2132 C C . LEU A 1 281 ? 0.778 -4.481 -16.138 1.00 73.56 281 LEU A C 1
ATOM 2134 O O . LEU A 1 281 ? -0.449 -4.558 -16.195 1.00 73.56 281 LEU A O 1
ATOM 2138 N N . SER A 1 282 ? 1.569 -5.501 -16.484 1.00 68.94 282 SER A N 1
ATOM 2139 C CA . SER A 1 282 ? 1.050 -6.765 -17.038 1.00 68.94 282 SER A CA 1
ATOM 2140 C C . SER A 1 282 ? 1.563 -8.026 -16.338 1.00 68.94 282 SER A C 1
ATOM 2142 O O . SER A 1 282 ? 2.482 -7.950 -15.533 1.00 68.94 282 SER A O 1
ATOM 2144 N N . ASP A 1 283 ? 1.003 -9.172 -16.757 1.00 64.75 283 ASP A N 1
ATOM 2145 C CA . ASP A 1 283 ? 1.223 -10.564 -16.311 1.00 64.75 283 ASP A CA 1
ATOM 2146 C C . ASP A 1 283 ? 2.525 -10.843 -15.532 1.00 64.75 283 ASP A C 1
ATOM 2148 O O . ASP A 1 283 ? 3.635 -10.719 -16.066 1.00 64.75 283 ASP A O 1
ATOM 2152 N N . GLU A 1 284 ? 2.345 -11.336 -14.299 1.00 63.06 284 GLU A N 1
ATOM 2153 C CA . GLU A 1 284 ? 3.372 -11.812 -13.364 1.00 63.06 284 GLU A CA 1
ATOM 2154 C C . GLU A 1 284 ? 4.387 -12.755 -14.019 1.00 63.06 284 GLU A C 1
ATOM 2156 O O . GLU A 1 284 ? 5.581 -12.696 -13.715 1.00 63.06 284 GLU A O 1
ATOM 2161 N N . LYS A 1 285 ? 3.941 -13.589 -14.969 1.00 65.44 285 LYS A N 1
ATOM 2162 C CA . LYS A 1 285 ? 4.793 -14.576 -15.650 1.00 65.44 285 LYS A CA 1
ATOM 2163 C C . LYS A 1 285 ? 5.867 -13.949 -16.531 1.00 65.44 285 LYS A C 1
ATOM 2165 O O . LYS A 1 285 ? 6.916 -14.557 -16.698 1.00 65.44 285 LYS A O 1
ATOM 2170 N N . LYS A 1 286 ? 5.608 -12.761 -17.086 1.00 62.38 286 LYS A N 1
ATOM 2171 C CA . LYS A 1 286 ? 6.506 -12.087 -18.038 1.00 62.38 286 LYS A CA 1
ATOM 2172 C C . LYS A 1 286 ? 7.333 -10.976 -17.414 1.00 62.38 286 LYS A C 1
ATOM 2174 O O . LYS A 1 286 ? 8.169 -10.389 -18.100 1.00 62.38 286 LYS A O 1
ATOM 2179 N N . ALA A 1 287 ? 7.116 -10.644 -16.142 1.00 67.81 287 ALA A N 1
ATOM 2180 C CA . ALA A 1 287 ? 7.801 -9.535 -15.480 1.00 67.81 287 ALA A CA 1
ATOM 2181 C C . ALA A 1 287 ? 9.331 -9.684 -15.540 1.00 67.81 287 ALA A C 1
ATOM 2183 O O . ALA A 1 287 ? 10.032 -8.748 -15.926 1.00 67.81 287 ALA A O 1
ATOM 2184 N N . LYS A 1 288 ? 9.838 -10.898 -15.307 1.00 65.56 288 LYS A N 1
ATOM 2185 C CA . LYS A 1 288 ? 11.278 -11.191 -15.213 1.00 65.56 288 LYS A CA 1
ATOM 2186 C C . LYS A 1 288 ? 11.998 -11.374 -16.557 1.00 65.56 288 LYS A C 1
ATOM 2188 O O . LYS A 1 288 ? 13.217 -11.434 -16.562 1.00 65.56 288 LYS A O 1
ATOM 2193 N N . ASP A 1 289 ? 11.279 -11.374 -17.682 1.00 65.56 289 ASP A N 1
ATOM 2194 C CA . ASP A 1 289 ? 11.837 -11.666 -19.021 1.00 65.56 289 ASP A CA 1
ATOM 2195 C C . ASP A 1 289 ? 12.662 -10.519 -19.645 1.00 65.56 289 ASP A C 1
ATOM 2197 O O . ASP A 1 289 ? 12.898 -10.514 -20.848 1.00 65.56 289 ASP A O 1
ATOM 2201 N N . LEU A 1 290 ? 13.032 -9.480 -18.883 1.00 57.72 290 LEU A N 1
ATOM 2202 C CA . LEU A 1 290 ? 14.052 -8.548 -19.374 1.00 57.72 290 LEU A CA 1
ATOM 2203 C C . LEU A 1 290 ? 15.388 -9.251 -19.189 1.00 57.72 290 LEU A C 1
ATOM 2205 O O . LEU A 1 290 ? 15.807 -9.483 -18.056 1.00 57.72 290 LEU A O 1
ATOM 2209 N N . ASP A 1 291 ? 15.982 -9.661 -20.306 1.00 47.38 291 ASP A N 1
ATOM 2210 C CA . ASP A 1 291 ? 17.242 -10.387 -20.334 1.00 47.38 291 ASP A CA 1
ATOM 2211 C C . ASP A 1 291 ? 18.290 -9.649 -19.492 1.00 47.38 291 ASP A C 1
ATOM 2213 O O . ASP A 1 291 ? 18.751 -8.562 -19.826 1.00 47.38 291 ASP A O 1
ATOM 2217 N N . THR A 1 292 ? 18.702 -10.288 -18.400 1.00 43.59 292 THR A N 1
ATOM 2218 C CA . THR A 1 292 ? 19.974 -10.007 -17.717 1.00 43.59 292 THR A CA 1
ATOM 2219 C C . THR A 1 292 ? 21.140 -10.681 -18.450 1.00 43.59 292 THR A C 1
ATOM 2221 O O . THR A 1 292 ? 22.214 -10.873 -17.881 1.00 43.59 292 THR A O 1
ATOM 2224 N N . LYS A 1 293 ? 20.925 -11.078 -19.710 1.00 35.28 293 LYS A N 1
ATOM 2225 C CA . LYS A 1 293 ? 21.890 -11.747 -20.570 1.00 35.28 293 LYS A CA 1
ATOM 2226 C C . LYS A 1 293 ? 21.893 -11.090 -21.946 1.00 35.28 293 LYS A C 1
ATOM 2228 O O . LYS A 1 293 ? 21.083 -11.421 -22.799 1.00 35.28 293 LYS A O 1
ATOM 2233 N N . GLU A 1 294 ? 22.798 -10.139 -22.117 1.00 34.31 294 GLU A N 1
ATOM 2234 C CA . GLU A 1 294 ? 23.995 -10.281 -22.963 1.00 34.31 294 GLU A CA 1
ATOM 2235 C C . GLU A 1 294 ? 24.977 -9.153 -22.645 1.00 34.31 294 GLU A 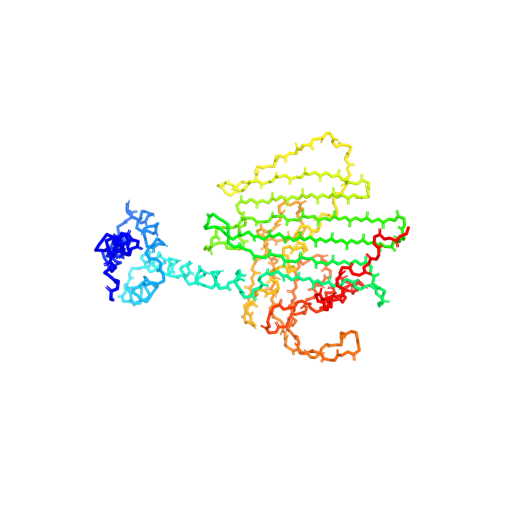C 1
ATOM 2237 O O . GLU A 1 294 ? 24.568 -7.972 -22.712 1.00 34.31 294 GLU A O 1
#

Radius of gyration: 22.94 Å; chains: 1; bounding box: 55×72×61 Å

Foldseek 3Di:
DDDDDPVVVVVVVVVDPPPQPPLVVLLVLCVPPVCLVVSLVVLVVNAPVNQVVLVVSLVPDPDPSSVVSSVVSNLLRVLLVLLVVVQVLPAWDKWFKDWPNDGFAIKIWHWDDDPQWIKIWIWTWGHNDPVFIKIKIWIFTGHSSCNLQGQKIKIAMDTDPDGFIWIWGADPNDIDIDGDDDDPDDDPVQCPNVVRSVLVVVLRDDQADKDQSCNVCVRHCQQHSPWIKHFDAWDWDAAPNDTDTWTWIWTDRPPADIKIWTADPSSDTAWIDGPPTIIGIDDRVCNPVPDPDD

Sequence (294 aa):
MKKISTTIAALLLACGAAAAQDVNALIEKLKDKDQVDSAQAELLKAGEGAVAPLRAAAAASQDAAFRKNAASVADRLETRKAAAGLAAAWGDRWYALFINNLKCGWVHLKAEEKDGKLAFTDELYIQPTKDQSMTVKVGLLCNPDEYLSPVKITLESTGGENSGQIEAKVKEDRLIVTQSGEMKAHKIQPNLVVDMALLRLVTILPKTAEYPIGLLELVKPKIKESAAVKFDKEEQVEVLGQKVTARRYIVSDGESEDRFYWAGSAGHLYRVQAGAIEAVLSDEKKAKDLDTKE

Secondary structure (DSSP, 8-state):
-----HHHHHHHHHTS------HHHHHHHTTSTTTHHHHHHHHHHH-GGGHHHHHHHHHH---HHHHHHHHHHHHHHHHHHHHHHHHHHH-EEEEEEEETTEEEEEEEEEEEEETTEEEEEEEEEEEEETTEEEEEEEEEEE-TT-TTSEEEEEEEEESSTT-EEEEEEEETTEEEEEEESPPP-----TTHHHHHHHHHHHHH--TT-EEE-GGG-TT-TTS-TT-EEEEEEEEEEEETTEEEEEEEEEEE-SSSPPEEEEE-TTS-EEEEEETTEEEEEE-GGGTT-S----

pLDDT: mean 71.08, std 16.51, range [30.48, 94.56]